Protein AF-A0A956NMV1-F1 (afdb_monomer)

Nearest PDB structures (foldseek):
  4me4-assembly1_B  TM=7.930E-01  e=7.427E-17  Persephonella marina EX-H1
  4r8z-assembly1_B  TM=8.418E-01  e=1.629E-10  Pseudomonas aeruginosa PAO1
  3tmc-assembly2_B  TM=5.976E-01  e=3.024E-06  Bdellovibrio bacteriovorus HD100
  6et7-assembly1_B  TM=5.950E-01  e=1.295E-03  Idiomarina sp. A28L
  5llx-assembly1_A  TM=5.700E-01  e=1.567E-03  Idiomarina sp. A28L

pLDDT: mean 88.89, std 9.63, range [33.34, 98.69]

Solvent-accessible surface area (backbone atoms only — not comparable to full-atom values): 18998 Å² total; per-residue (Å²): 128,82,78,80,64,58,62,75,58,44,54,51,51,32,53,55,41,22,70,74,67,62,38,65,70,49,33,50,52,31,50,44,54,39,42,37,58,71,64,62,30,49,31,35,30,46,34,37,52,40,98,44,96,89,47,54,18,32,36,40,37,37,42,72,89,68,52,73,51,79,46,73,73,41,75,50,68,40,70,57,72,73,38,91,66,56,89,85,55,65,49,72,50,43,34,52,71,48,43,86,83,44,84,57,94,54,43,79,14,26,28,40,34,31,53,18,49,54,95,89,40,67,55,29,32,46,34,37,31,31,54,82,92,40,72,86,44,75,64,50,54,48,53,48,43,56,51,23,59,63,45,15,59,56,49,52,52,32,53,54,48,54,49,52,51,48,51,53,53,51,51,46,52,50,51,21,50,58,46,18,63,68,39,89,67,33,63,63,42,30,62,46,27,8,43,46,19,26,53,50,34,53,77,71,67,52,51,73,68,56,35,50,44,32,34,56,22,31,28,46,28,61,51,9,51,80,78,49,60,51,79,65,77,62,44,75,63,86,73,51,72,71,53,47,52,53,62,61,42,20,22,59,47,20,33,68,70,39,65,84,40,77,89,39,59,87,32,38,60,34,19,37,37,34,54,39,19,38,70,29,84,27,36,79,82,34,44,39,54,90,72,51,53,69,69,22,50,40,41,22,53,24,46,52,49,52,59,46,51,39,53,46,82,73,45,77,38,49,56,70,67,61,46,50,50,53,52,60,72,31,42,71,44,46,39,56,43,70,56,47,54,49,49,52,52,40,56,75,71,65,67,52,81,89,73,126

Radius of gyration: 27.34 Å; Cα contacts (8 Å, |Δi|>4): 557; chains: 1; bounding box: 60×38×77 Å

Sequence (356 aa):
MPPTPDLPLVLRQLDAAAMRSRTLAATRAALFDAAFTLLGCHRAACMLAPVNSDGAWSMVIREHDGSTTERAEIPSPAMLFGRPGLASAPWTGEAWALGSIWPSRDADAAVAAWPIEVEEETLAVLVVQWPEGGTTTAERAADGRQLAEHAALPFGTVLRFEELEAVGTGAMRAVARMVDAVSPWTMGRSERVAAWAVELGRRLGLSRRDLRHLELGGLVHDIGKLGIPTAVLDKVGPLTTAERDLIRSHPDLGVQRLAAIPGFAPLLPMVRHHHELLDGSGYPLGLKDDEIPLLVRILTVADVFDAMRSDRAYRPGLDTDALIGVLRSGSGSRFDARVVEVLLALIEEGWEPGQG

Secondary structure (DSSP, 8-state):
-PPPP-HHHHHHHHHHHHHHH--HHHHHHHHHHHHHHHH--SEEEEEEPPSSTTSPEEEEEEETTS-EEEEEEEPPHHHHHTSS--TTS-EEEEGGGGGGGS--S-TTSEEEEEEEEETTEEEEEEEEE--TT----HHHHHHHHHHHHHHHHHHHHHHHHHHHHHHHHHHHHHHHHHHHTTSGGGTTHHHHHHHHHHHHHHHTT--HHHHHHHHHHHHHTTGGGGGS-HHHHT-SSPPPHHHHHHHHTHHHHHHHHHTTSGGGGGGHHHHHHTT--TBS-SSSS--BGGGS-HHHHHHHHHHHHHHHHS-BTTBPPPPHHHHHHHHHHHBTTTB-HHHHHHHHHHHHTT--TT--

Foldseek 3Di:
DPDQQDLVVLLVQLVVQLVPPLAPVRNQVSLVVSCCRHLVFQKKKKWFDDPDPPAAIKMWMAGNVGDIDIGTRHHDPCVQLVHDDCPPFKRKDFQCSNPPVRPDPRRRWIKIKHFQDDPNDGGIIMMTTHPPPDDCDPSSRVSNHVSSPSSNVSSVSSVVVVVVVVVVLVVLLVLLQVLQVLDPQSHCVLQQLLLQLLQLCVVVVHDPVLSVLSNSLSSQLQSLSVVQDSCLQLPADDDDPVSVVSSLCSLVSSCVVPVVPPVCPSNSLLSNCLQAFQQLPGDDRSDHDPSRDPSSLSSNVSSVLSVQQTCGSHGHHDDPVVSLVVLVVSDPRGGDNSSSVSSVVCVVVVDGPPPD

Mean predicted aligned error: 7.78 Å

Structure (mmCIF, N/CA/C/O backbone):
data_AF-A0A956NMV1-F1
#
_entry.id   AF-A0A956NMV1-F1
#
loop_
_atom_site.group_PDB
_atom_site.id
_atom_site.type_symbol
_atom_site.label_atom_id
_atom_site.label_alt_id
_atom_site.label_comp_id
_atom_site.label_asym_id
_atom_site.label_entity_id
_atom_site.label_seq_id
_atom_site.pdbx_PDB_ins_code
_atom_site.Cartn_x
_atom_site.Cartn_y
_atom_site.Cartn_z
_atom_site.occupancy
_atom_site.B_iso_or_equiv
_atom_site.auth_seq_id
_atom_site.auth_comp_id
_atom_site.auth_asym_id
_atom_site.auth_atom_id
_atom_site.pdbx_PDB_model_num
ATOM 1 N N . MET A 1 1 ? 21.486 -15.530 -43.927 1.00 38.03 1 MET A N 1
ATOM 2 C CA . MET A 1 1 ? 21.160 -14.393 -43.045 1.00 38.03 1 MET A CA 1
ATOM 3 C C . MET A 1 1 ? 20.042 -14.835 -42.124 1.00 38.03 1 MET A C 1
ATOM 5 O O . MET A 1 1 ? 19.135 -15.492 -42.631 1.00 38.03 1 MET A O 1
ATOM 9 N N . PRO A 1 2 ? 20.099 -14.541 -40.815 1.00 45.31 2 PRO A N 1
ATOM 10 C CA . PRO A 1 2 ? 18.886 -14.582 -40.008 1.00 45.31 2 PRO A CA 1
ATOM 11 C C . PRO A 1 2 ? 17.834 -13.657 -40.652 1.00 45.31 2 PRO A C 1
ATOM 13 O O . PRO A 1 2 ? 18.221 -12.674 -41.294 1.00 45.31 2 PRO A O 1
ATOM 16 N N . PRO A 1 3 ? 16.537 -13.990 -40.570 1.00 54.81 3 PRO A N 1
ATOM 17 C CA . PRO A 1 3 ? 15.491 -13.126 -41.098 1.00 54.81 3 PRO A CA 1
ATOM 18 C C . PRO A 1 3 ? 15.569 -11.755 -40.423 1.00 54.81 3 PRO A C 1
ATOM 20 O O . PRO A 1 3 ? 15.811 -11.676 -39.218 1.00 54.81 3 PRO A O 1
ATOM 23 N N . THR A 1 4 ? 15.373 -10.687 -41.198 1.00 64.81 4 THR A N 1
ATOM 24 C CA . THR A 1 4 ? 15.188 -9.346 -40.640 1.00 64.81 4 THR A CA 1
ATOM 25 C C . THR A 1 4 ? 14.010 -9.407 -39.666 1.00 64.81 4 THR A C 1
ATOM 27 O O . THR A 1 4 ? 12.967 -9.961 -40.032 1.00 64.81 4 THR A O 1
ATOM 30 N N . PRO A 1 5 ? 14.169 -8.930 -38.424 1.00 73.12 5 PRO A N 1
ATOM 31 C CA . PRO A 1 5 ? 13.101 -8.985 -37.438 1.00 73.12 5 PRO A CA 1
ATOM 32 C C . PRO A 1 5 ? 11.864 -8.230 -37.949 1.00 73.12 5 PRO A C 1
ATOM 34 O O . PRO A 1 5 ? 11.964 -7.135 -38.498 1.00 73.12 5 PRO A O 1
ATOM 37 N N . ASP A 1 6 ? 10.688 -8.842 -37.792 1.00 84.75 6 ASP A N 1
ATOM 38 C CA . ASP A 1 6 ? 9.403 -8.257 -38.186 1.00 84.75 6 ASP A CA 1
ATOM 39 C C . ASP A 1 6 ? 9.023 -7.162 -37.181 1.00 84.75 6 ASP A C 1
ATOM 41 O O . ASP A 1 6 ? 8.498 -7.437 -36.098 1.00 84.75 6 ASP A O 1
ATOM 45 N N . LEU A 1 7 ? 9.343 -5.915 -37.528 1.00 83.25 7 LEU A N 1
ATOM 46 C CA . LEU A 1 7 ? 9.109 -4.736 -36.697 1.00 83.25 7 LEU A CA 1
ATOM 47 C C . LEU A 1 7 ? 7.657 -4.651 -36.179 1.00 83.25 7 LEU A C 1
ATOM 49 O O . LEU A 1 7 ? 7.478 -4.597 -34.960 1.00 83.25 7 LEU A O 1
ATOM 53 N N . PRO A 1 8 ? 6.607 -4.743 -37.023 1.00 87.19 8 PRO A N 1
ATOM 54 C CA . PRO A 1 8 ? 5.222 -4.854 -36.561 1.00 87.19 8 PRO A CA 1
ATOM 55 C C . PRO A 1 8 ? 4.963 -5.943 -35.511 1.00 87.19 8 PRO A C 1
ATOM 57 O O . PRO A 1 8 ? 4.190 -5.718 -34.575 1.00 87.19 8 PRO A O 1
ATOM 60 N N . LEU A 1 9 ? 5.567 -7.126 -35.652 1.00 87.62 9 LEU A N 1
ATOM 61 C CA . LEU A 1 9 ? 5.381 -8.221 -34.698 1.00 87.62 9 LEU A CA 1
ATOM 62 C C . LEU A 1 9 ? 6.004 -7.892 -33.339 1.00 87.62 9 LEU A C 1
ATOM 64 O O . LEU A 1 9 ? 5.352 -8.087 -32.311 1.00 87.62 9 LEU A O 1
ATOM 68 N N . VAL A 1 10 ? 7.236 -7.384 -33.328 1.00 87.19 10 VAL A N 1
ATOM 69 C CA . VAL A 1 10 ? 7.947 -7.054 -32.086 1.00 87.19 10 VAL A CA 1
ATOM 70 C C . VAL A 1 10 ? 7.233 -5.938 -31.321 1.00 87.19 10 VAL A C 1
ATOM 72 O O . VAL A 1 10 ? 7.035 -6.046 -30.111 1.00 87.19 10 VAL A O 1
ATOM 75 N N . LEU A 1 11 ? 6.766 -4.902 -32.021 1.00 86.25 11 LEU A N 1
ATOM 76 C CA . LEU A 1 11 ? 6.033 -3.795 -31.398 1.00 86.25 11 LEU A CA 1
ATOM 77 C C . LEU A 1 11 ? 4.716 -4.274 -30.762 1.00 86.25 11 LEU A C 1
ATOM 79 O O . LEU A 1 11 ? 4.426 -3.949 -29.613 1.00 86.25 11 LEU A O 1
ATOM 83 N N . ARG A 1 12 ? 3.972 -5.164 -31.436 1.00 86.25 12 ARG A N 1
ATOM 84 C CA . ARG A 1 12 ? 2.764 -5.785 -30.854 1.00 86.25 12 ARG A CA 1
ATOM 85 C C . ARG A 1 12 ? 3.059 -6.622 -29.611 1.00 86.25 12 ARG A C 1
ATOM 87 O O . ARG A 1 12 ? 2.217 -6.707 -28.717 1.00 86.25 12 ARG A O 1
ATOM 94 N N . GLN A 1 13 ? 4.211 -7.288 -29.557 1.00 86.62 13 GLN A N 1
ATOM 95 C CA . GLN A 1 13 ? 4.609 -8.068 -28.384 1.00 86.62 13 GLN A CA 1
ATOM 96 C C . GLN A 1 13 ? 4.897 -7.166 -27.180 1.00 86.62 13 GLN A C 1
ATOM 98 O O . GLN A 1 13 ? 4.488 -7.518 -26.070 1.00 86.62 13 GLN A O 1
ATOM 103 N N . LEU A 1 14 ? 5.523 -6.005 -27.407 1.00 86.12 14 LEU A N 1
ATOM 104 C CA . LEU A 1 14 ? 5.737 -4.977 -26.389 1.00 86.12 14 LEU A CA 1
ATOM 105 C C . LEU A 1 14 ? 4.405 -4.477 -25.825 1.00 86.12 14 LEU A C 1
ATOM 107 O O . LEU A 1 14 ? 4.194 -4.551 -24.611 1.00 86.12 14 LEU A O 1
ATOM 111 N N . ASP A 1 15 ? 3.477 -4.073 -26.695 1.00 85.06 15 ASP A N 1
ATOM 112 C CA . ASP A 1 15 ? 2.151 -3.595 -26.284 1.00 85.06 15 ASP A CA 1
ATOM 113 C C . ASP A 1 15 ? 1.408 -4.654 -25.466 1.00 85.06 15 ASP A C 1
ATOM 115 O O . ASP A 1 15 ? 0.903 -4.399 -24.370 1.00 85.06 15 ASP A O 1
ATOM 119 N N . ALA A 1 16 ? 1.391 -5.892 -25.965 1.00 85.69 16 ALA A N 1
ATOM 120 C CA . ALA A 1 16 ? 0.709 -6.988 -25.299 1.00 85.69 16 ALA A CA 1
ATOM 121 C C . ALA A 1 16 ? 1.337 -7.317 -23.934 1.00 85.69 16 ALA A C 1
ATOM 123 O O . ALA A 1 16 ? 0.621 -7.691 -23.003 1.00 85.69 16 ALA A O 1
ATOM 124 N N . ALA A 1 17 ? 2.660 -7.199 -23.791 1.00 81.00 17 ALA A N 1
ATOM 125 C CA . ALA A 1 17 ? 3.338 -7.401 -22.517 1.00 81.00 17 ALA A CA 1
ATOM 126 C C . ALA A 1 17 ? 2.988 -6.302 -21.508 1.00 81.00 17 ALA A C 1
ATOM 128 O O . ALA A 1 17 ? 2.615 -6.627 -20.379 1.00 81.00 17 ALA A O 1
ATOM 129 N N . ALA A 1 18 ? 3.015 -5.036 -21.929 1.00 78.25 18 ALA A N 1
ATOM 130 C CA . ALA A 1 18 ? 2.652 -3.907 -21.082 1.00 78.25 18 ALA A CA 1
ATOM 131 C C . ALA A 1 18 ? 1.185 -3.966 -20.619 1.00 78.25 18 ALA A C 1
ATOM 133 O O . ALA A 1 18 ? 0.884 -3.742 -19.445 1.00 78.25 18 ALA A O 1
ATOM 134 N N . MET A 1 19 ? 0.264 -4.346 -21.512 1.00 80.25 19 MET A N 1
ATOM 135 C CA . MET A 1 19 ? -1.165 -4.448 -21.193 1.00 80.25 19 MET A CA 1
ATOM 136 C C . MET A 1 19 ? -1.492 -5.573 -20.201 1.00 80.25 19 MET A C 1
ATOM 138 O O . MET A 1 19 ? -2.436 -5.433 -19.419 1.00 80.25 19 MET A O 1
ATOM 142 N N . ARG A 1 20 ? -0.747 -6.689 -20.229 1.00 81.50 20 ARG A N 1
ATOM 143 C CA . ARG A 1 20 ? -1.017 -7.866 -19.381 1.00 81.50 20 ARG A CA 1
ATOM 144 C C . ARG A 1 20 ? -0.668 -7.642 -17.913 1.00 81.50 20 ARG A C 1
ATOM 146 O O . ARG A 1 20 ? -1.418 -8.076 -17.045 1.00 81.50 20 ARG A O 1
ATOM 153 N N . SER A 1 21 ? 0.477 -7.029 -17.638 1.00 72.69 21 SER A N 1
ATOM 154 C CA . SER A 1 21 ? 1.021 -6.893 -16.281 1.00 72.69 21 SER A CA 1
ATOM 155 C C . SER A 1 21 ? 0.748 -5.527 -15.661 1.00 72.69 21 SER A C 1
ATOM 157 O O . SER A 1 21 ? 0.601 -5.455 -14.444 1.00 72.69 21 SER A O 1
ATOM 159 N N . ARG A 1 22 ? 0.673 -4.464 -16.479 1.00 80.06 22 ARG A N 1
ATOM 160 C CA . ARG A 1 22 ? 0.541 -3.063 -16.044 1.00 80.06 22 ARG A CA 1
ATOM 161 C C . ARG A 1 22 ? 1.575 -2.652 -14.987 1.00 80.06 22 ARG A C 1
ATOM 163 O O . ARG A 1 22 ? 1.263 -1.875 -14.094 1.00 80.06 22 ARG A O 1
ATOM 170 N N . THR A 1 23 ? 2.790 -3.194 -15.068 1.00 88.00 23 THR A N 1
ATOM 171 C CA . THR A 1 23 ? 3.896 -2.833 -14.170 1.00 88.00 23 THR A CA 1
ATOM 172 C C . THR A 1 23 ? 5.079 -2.304 -14.954 1.00 88.00 23 THR A C 1
ATOM 174 O O . THR A 1 23 ? 5.365 -2.781 -16.058 1.00 88.00 23 THR A O 1
ATOM 177 N N . LEU A 1 24 ? 5.821 -1.371 -14.355 1.00 89.31 24 LEU A N 1
ATOM 178 C CA . LEU A 1 24 ? 6.974 -0.771 -15.018 1.00 89.31 24 LEU A CA 1
ATOM 179 C C . LEU A 1 24 ? 8.044 -1.822 -15.328 1.00 89.31 24 LEU A C 1
ATOM 181 O O . LEU A 1 24 ? 8.609 -1.836 -16.419 1.00 89.31 24 LEU A O 1
ATOM 185 N N . ALA A 1 25 ? 8.269 -2.757 -14.402 1.00 89.75 25 ALA A N 1
ATOM 186 C CA . ALA A 1 25 ? 9.235 -3.840 -14.563 1.00 89.75 25 ALA A CA 1
ATOM 187 C C . ALA A 1 25 ? 8.952 -4.712 -15.798 1.00 89.75 25 ALA A C 1
ATOM 189 O O . ALA A 1 25 ? 9.874 -5.062 -16.534 1.00 89.75 25 ALA A O 1
ATOM 190 N N . ALA A 1 26 ? 7.685 -5.044 -16.050 1.00 89.56 26 ALA A N 1
ATOM 191 C CA . ALA A 1 26 ? 7.306 -5.875 -17.186 1.00 89.56 26 ALA A CA 1
ATOM 192 C C . ALA A 1 26 ? 7.315 -5.096 -18.508 1.00 89.56 26 ALA A C 1
ATOM 194 O O . ALA A 1 26 ? 7.798 -5.622 -19.509 1.00 89.56 26 ALA A O 1
ATOM 195 N N . THR A 1 27 ? 6.847 -3.842 -18.510 1.00 92.06 27 THR A N 1
ATOM 196 C CA . THR A 1 27 ? 6.953 -2.954 -19.681 1.00 92.06 27 THR A CA 1
ATOM 197 C C . THR A 1 27 ? 8.419 -2.757 -20.078 1.00 92.06 27 THR A C 1
ATOM 199 O O . THR A 1 27 ? 8.776 -2.875 -21.248 1.00 92.06 27 THR A O 1
ATOM 202 N N . ARG A 1 28 ? 9.300 -2.561 -19.092 1.00 94.00 28 ARG A N 1
ATOM 203 C CA . ARG A 1 28 ? 10.750 -2.448 -19.280 1.00 94.00 28 ARG A CA 1
ATOM 204 C C . ARG A 1 28 ? 11.387 -3.737 -19.802 1.00 94.00 28 ARG A C 1
ATOM 206 O O . ARG A 1 28 ? 12.211 -3.679 -20.707 1.00 94.00 28 ARG A O 1
ATOM 213 N N . ALA A 1 29 ? 11.004 -4.898 -19.269 1.00 92.69 29 ALA A N 1
ATOM 214 C CA . ALA A 1 29 ? 11.496 -6.182 -19.769 1.00 92.69 29 ALA A CA 1
ATOM 215 C C . ALA A 1 29 ? 11.134 -6.390 -21.250 1.00 92.69 29 ALA A C 1
ATOM 217 O O . ALA A 1 29 ? 11.993 -6.770 -22.042 1.00 92.69 29 ALA A O 1
ATOM 218 N N . ALA A 1 30 ? 9.899 -6.056 -21.632 1.00 92.62 30 ALA A N 1
ATOM 219 C CA . ALA A 1 30 ? 9.444 -6.144 -23.015 1.00 92.62 30 ALA A CA 1
ATOM 220 C C . ALA A 1 30 ? 10.157 -5.144 -23.942 1.00 92.62 30 ALA A C 1
ATOM 222 O O . ALA A 1 30 ? 10.519 -5.502 -25.062 1.00 92.62 30 ALA A O 1
ATOM 223 N N . LEU A 1 31 ? 10.420 -3.919 -23.466 1.00 95.44 31 LEU A N 1
ATOM 224 C CA . LEU A 1 31 ? 11.236 -2.932 -24.182 1.00 95.44 31 LEU A CA 1
ATOM 225 C C . LEU A 1 31 ? 12.632 -3.481 -24.490 1.00 95.44 31 LEU A C 1
ATOM 227 O O . LEU A 1 31 ? 13.119 -3.354 -25.611 1.00 95.44 31 LEU A O 1
ATOM 231 N N . PHE A 1 32 ? 13.274 -4.111 -23.509 1.00 96.00 32 PHE A N 1
ATOM 232 C CA . PHE A 1 32 ? 14.591 -4.700 -23.706 1.00 96.00 32 PHE A CA 1
ATOM 233 C C . PHE A 1 32 ? 14.556 -5.905 -24.659 1.00 96.00 32 PHE A C 1
ATOM 235 O O . PHE A 1 32 ? 15.475 -6.051 -25.461 1.00 96.00 32 PHE A O 1
ATOM 242 N N . ASP A 1 33 ? 13.523 -6.758 -24.606 1.00 93.69 33 ASP A N 1
ATOM 243 C CA . ASP A 1 33 ? 13.384 -7.905 -25.523 1.00 93.69 33 ASP A CA 1
ATOM 244 C C . ASP A 1 33 ? 13.239 -7.410 -26.968 1.00 93.69 33 ASP A C 1
ATOM 246 O O . ASP A 1 33 ? 13.876 -7.926 -27.893 1.00 93.69 33 ASP A O 1
ATOM 250 N N . ALA A 1 34 ? 12.448 -6.350 -27.144 1.00 94.00 34 ALA A N 1
ATOM 251 C CA . ALA A 1 34 ? 12.280 -5.675 -28.417 1.00 94.00 34 ALA A CA 1
ATOM 252 C C . ALA A 1 34 ? 13.584 -5.028 -28.904 1.00 94.00 34 ALA A C 1
ATOM 254 O O . ALA A 1 34 ? 13.935 -5.187 -30.071 1.00 94.00 34 ALA A O 1
ATOM 255 N N . ALA A 1 35 ? 14.336 -4.364 -28.020 1.00 94.75 35 ALA A N 1
ATOM 256 C CA . ALA A 1 35 ? 15.616 -3.748 -28.362 1.00 94.75 35 ALA A CA 1
ATOM 257 C C . ALA A 1 35 ? 16.648 -4.786 -28.830 1.00 94.75 35 ALA A C 1
ATOM 259 O O . ALA A 1 35 ? 17.265 -4.597 -29.877 1.00 94.75 35 ALA A O 1
ATOM 260 N N . PHE A 1 36 ? 16.797 -5.906 -28.114 1.00 93.94 36 PHE A N 1
ATOM 261 C CA . PHE A 1 36 ? 17.704 -6.988 -28.517 1.00 93.94 36 PHE A CA 1
ATOM 262 C C . PHE A 1 36 ? 17.326 -7.574 -29.877 1.00 93.94 36 PHE A C 1
ATOM 264 O O . PHE A 1 36 ? 18.191 -7.785 -30.726 1.00 93.94 36 PHE A O 1
ATOM 271 N N . THR A 1 37 ? 16.028 -7.783 -30.101 1.00 91.56 37 THR A N 1
ATOM 272 C CA . THR A 1 37 ? 15.518 -8.392 -31.332 1.00 91.56 37 THR A CA 1
ATOM 273 C C . THR A 1 37 ? 15.650 -7.455 -32.531 1.00 91.56 37 THR A C 1
ATOM 275 O O . THR A 1 37 ? 16.137 -7.881 -33.573 1.00 91.56 37 THR A O 1
ATOM 278 N N . LEU A 1 38 ? 15.230 -6.192 -32.397 1.00 91.06 38 LEU A N 1
ATOM 279 C CA . LEU A 1 38 ? 15.184 -5.223 -33.499 1.00 91.06 38 LEU A CA 1
ATOM 280 C C . LEU A 1 38 ? 16.544 -4.603 -33.790 1.00 91.06 38 LEU A C 1
ATOM 282 O O . LEU A 1 38 ? 16.942 -4.487 -34.944 1.00 91.06 38 LEU A O 1
ATOM 286 N N . LEU A 1 39 ? 17.270 -4.210 -32.745 1.00 91.00 39 LEU A N 1
ATOM 287 C CA . LEU A 1 39 ? 18.498 -3.434 -32.899 1.00 91.00 39 LEU A CA 1
ATOM 288 C C . LEU A 1 39 ? 19.736 -4.331 -32.971 1.00 91.00 39 LEU A C 1
ATOM 290 O O . LEU A 1 39 ? 20.797 -3.870 -33.400 1.00 91.00 39 LEU A O 1
ATOM 294 N N . GLY A 1 40 ? 19.626 -5.603 -32.567 1.00 89.00 40 GLY A N 1
ATOM 295 C CA . GLY A 1 40 ? 20.751 -6.539 -32.512 1.00 89.00 40 GLY A CA 1
ATOM 296 C C . GLY A 1 40 ? 21.832 -6.110 -31.515 1.00 89.00 40 GLY A C 1
ATOM 297 O O . GLY A 1 40 ? 23.015 -6.376 -31.731 1.00 89.00 40 GLY A O 1
ATOM 298 N N . CYS A 1 41 ? 21.449 -5.376 -30.468 1.00 92.00 41 CYS A N 1
ATOM 299 C CA . CYS A 1 41 ? 22.335 -5.008 -29.369 1.00 92.00 41 CYS A CA 1
ATOM 300 C C . CYS A 1 41 ? 22.498 -6.183 -28.389 1.00 92.00 41 CYS A C 1
ATOM 302 O O . CYS A 1 41 ? 21.630 -7.049 -28.293 1.00 92.00 41 CYS A O 1
ATOM 304 N N . HIS A 1 42 ? 23.611 -6.223 -27.652 1.00 91.19 42 HIS A N 1
ATOM 305 C CA . HIS A 1 42 ? 23.844 -7.255 -26.626 1.00 91.19 42 HIS A CA 1
ATOM 306 C C . HIS A 1 42 ? 23.552 -6.749 -25.209 1.00 91.19 42 HIS A C 1
ATOM 308 O O . HIS A 1 42 ? 23.548 -7.522 -24.252 1.00 91.19 42 HIS A O 1
ATOM 314 N N . ARG A 1 43 ? 23.321 -5.442 -25.079 1.00 93.56 43 ARG A N 1
ATOM 315 C CA . ARG A 1 43 ? 23.042 -4.764 -23.823 1.00 93.56 43 ARG A CA 1
ATOM 316 C C . ARG A 1 43 ? 22.094 -3.604 -24.069 1.00 93.56 43 ARG A C 1
ATOM 318 O O . ARG A 1 43 ? 22.247 -2.860 -25.039 1.00 93.56 43 ARG A O 1
ATOM 325 N N . ALA A 1 44 ? 21.115 -3.471 -23.188 1.00 95.56 44 ALA A N 1
ATOM 326 C CA . ALA A 1 44 ? 20.127 -2.408 -23.215 1.00 95.56 44 ALA A CA 1
ATOM 327 C C . ALA A 1 44 ? 19.919 -1.875 -21.799 1.00 95.56 44 ALA A C 1
ATOM 329 O O . ALA A 1 44 ? 20.044 -2.612 -20.825 1.00 95.56 44 ALA A O 1
ATOM 330 N N . ALA A 1 45 ? 19.584 -0.601 -21.675 1.00 95.31 45 ALA A N 1
ATOM 331 C CA . ALA A 1 45 ? 19.191 -0.002 -20.422 1.00 95.31 45 ALA A CA 1
ATOM 332 C C . ALA A 1 45 ? 18.021 0.949 -20.610 1.00 95.31 45 ALA A C 1
ATOM 334 O O . ALA A 1 45 ? 17.808 1.516 -21.679 1.00 95.31 45 ALA A O 1
ATOM 335 N N . CYS A 1 46 ? 17.260 1.105 -19.539 1.00 95.62 46 CYS A N 1
ATOM 336 C CA . CYS A 1 46 ? 16.169 2.051 -19.441 1.00 95.62 46 CYS A CA 1
ATOM 337 C C . CYS A 1 46 ? 16.535 3.005 -18.318 1.00 95.62 46 CYS A C 1
ATOM 339 O O . CYS A 1 46 ? 16.559 2.596 -17.154 1.00 95.62 46 CYS A O 1
ATOM 341 N N . MET A 1 47 ? 16.842 4.248 -18.672 1.00 94.12 47 MET A N 1
ATOM 342 C CA . MET A 1 47 ? 16.979 5.329 -17.707 1.00 94.12 47 MET A CA 1
ATOM 343 C C . MET A 1 47 ? 15.595 5.915 -17.467 1.00 94.12 47 MET A C 1
ATOM 345 O O . MET A 1 47 ? 14.949 6.316 -18.427 1.00 94.12 47 MET A O 1
ATOM 349 N N . LEU A 1 48 ? 15.127 5.946 -16.228 1.00 93.38 48 LEU A N 1
ATOM 350 C CA . LEU A 1 48 ? 13.814 6.474 -15.882 1.00 93.38 48 LEU A CA 1
ATOM 351 C C . LEU A 1 48 ? 13.949 7.882 -15.312 1.00 93.38 48 LEU A C 1
ATOM 353 O O . LEU A 1 48 ? 14.795 8.113 -14.438 1.00 93.38 48 LEU A O 1
ATOM 357 N N . ALA A 1 49 ? 13.104 8.787 -15.799 1.00 90.56 49 ALA A N 1
ATOM 358 C CA . ALA A 1 49 ? 13.000 10.125 -15.255 1.00 90.56 49 ALA A CA 1
ATOM 359 C C . ALA A 1 49 ? 12.494 10.081 -13.803 1.00 90.56 49 ALA A C 1
ATOM 361 O O . ALA A 1 49 ? 11.711 9.200 -13.435 1.00 90.56 49 ALA A O 1
ATOM 362 N N . PRO A 1 50 ? 12.949 11.007 -12.950 1.00 86.94 50 PRO A N 1
ATOM 363 C CA . PRO A 1 50 ? 12.381 11.166 -11.624 1.00 86.94 50 PRO A CA 1
ATOM 364 C C . PRO A 1 50 ? 10.946 11.697 -11.714 1.00 86.94 50 PRO A C 1
ATOM 366 O O . PRO A 1 50 ? 10.632 12.508 -12.578 1.00 86.94 50 PRO A O 1
ATOM 369 N N . VAL A 1 51 ? 10.107 11.313 -10.750 1.00 73.75 51 VAL A N 1
ATOM 370 C CA . VAL A 1 51 ? 8.730 11.834 -10.617 1.00 73.75 51 VAL A CA 1
ATOM 371 C C . VAL A 1 51 ? 8.714 13.350 -10.355 1.00 73.75 51 VAL A C 1
ATOM 373 O O . VAL A 1 51 ? 7.789 14.050 -10.745 1.00 73.75 51 VAL A O 1
ATOM 376 N N . ASN A 1 52 ? 9.756 13.878 -9.703 1.00 69.19 52 ASN A N 1
ATOM 377 C CA . ASN A 1 52 ? 9.910 15.307 -9.427 1.00 69.19 52 ASN A CA 1
ATOM 378 C C . ASN A 1 52 ? 11.124 15.857 -10.182 1.00 69.19 52 ASN A C 1
ATOM 380 O O . ASN A 1 52 ? 12.147 15.180 -10.258 1.00 69.19 52 ASN A O 1
ATOM 384 N N . SER A 1 53 ? 11.064 17.111 -10.639 1.00 65.62 53 SER A N 1
ATOM 385 C CA . SER A 1 53 ? 12.154 17.770 -11.383 1.00 65.62 53 SER A CA 1
ATOM 386 C C . SER A 1 53 ? 13.500 17.802 -10.647 1.00 65.62 53 SER A C 1
ATOM 388 O O . SER A 1 53 ? 14.545 17.822 -11.291 1.00 65.62 53 SER A O 1
ATOM 390 N N . ASP A 1 54 ? 13.469 17.779 -9.312 1.00 65.44 54 ASP A N 1
ATOM 391 C CA . ASP A 1 54 ? 14.655 17.777 -8.443 1.00 65.44 54 ASP A CA 1
ATOM 392 C C . ASP A 1 54 ? 15.094 16.360 -8.029 1.00 65.44 54 ASP A C 1
ATOM 394 O O . ASP A 1 54 ? 16.063 16.187 -7.288 1.00 65.44 54 ASP A O 1
ATOM 398 N N . GLY A 1 55 ? 14.352 15.335 -8.453 1.00 74.88 55 GLY A N 1
ATOM 399 C CA . GLY A 1 55 ? 14.660 13.945 -8.153 1.00 74.88 55 GLY A CA 1
ATOM 400 C C . GLY A 1 55 ? 15.833 13.426 -8.981 1.00 74.88 55 GLY A C 1
ATOM 401 O O . GLY A 1 55 ? 16.229 13.996 -9.997 1.00 74.88 55 GLY A O 1
ATOM 402 N N . ALA A 1 56 ? 16.395 12.305 -8.544 1.00 84.06 56 ALA A N 1
ATOM 403 C CA . ALA A 1 56 ? 17.494 11.678 -9.254 1.00 84.06 56 ALA A CA 1
ATOM 404 C C . ALA A 1 56 ? 16.983 10.633 -10.250 1.00 84.06 56 ALA A C 1
ATOM 406 O O . ALA A 1 56 ? 16.022 9.910 -9.980 1.00 84.06 56 ALA A O 1
ATOM 407 N N . TRP A 1 57 ? 17.647 10.539 -11.400 1.00 91.19 57 TRP A N 1
ATOM 408 C CA . TRP A 1 57 ? 17.331 9.516 -12.387 1.00 91.19 57 TRP A CA 1
ATOM 409 C C . TRP A 1 57 ? 17.705 8.138 -11.839 1.00 91.19 57 TRP A C 1
ATOM 411 O O . TRP A 1 57 ? 18.586 7.990 -10.986 1.00 91.19 57 TRP A O 1
ATOM 421 N N . SER A 1 58 ? 17.056 7.107 -12.364 1.00 92.06 58 SER A N 1
ATOM 422 C CA . SER A 1 58 ? 17.450 5.718 -12.125 1.00 92.06 58 SER A CA 1
ATOM 423 C C . SER A 1 58 ? 17.717 5.022 -13.447 1.00 92.06 58 SER A C 1
ATOM 425 O O . SER A 1 58 ? 17.272 5.474 -14.499 1.00 92.06 58 SER A O 1
ATOM 427 N N . MET A 1 59 ? 18.462 3.925 -13.416 1.00 93.19 59 MET A N 1
ATOM 428 C CA . MET A 1 59 ? 18.714 3.119 -14.599 1.00 93.19 59 MET A CA 1
ATOM 429 C C . MET A 1 59 ? 18.720 1.646 -14.260 1.00 93.19 59 MET A C 1
ATOM 431 O O . MET A 1 59 ? 19.317 1.209 -13.279 1.00 93.19 59 MET A O 1
ATOM 435 N N . VAL A 1 60 ? 18.107 0.874 -15.146 1.00 95.25 60 VAL A N 1
ATOM 436 C CA . VAL A 1 60 ? 18.209 -0.578 -15.133 1.00 95.25 60 VAL A CA 1
ATOM 437 C C . VAL A 1 60 ? 18.844 -1.025 -16.428 1.00 95.25 60 VAL A C 1
ATOM 439 O O . VAL A 1 60 ? 18.362 -0.669 -17.499 1.00 95.25 60 VAL A O 1
ATOM 442 N N . ILE A 1 61 ? 19.923 -1.788 -16.308 1.00 94.38 61 ILE A N 1
ATOM 443 C CA . ILE A 1 61 ? 20.693 -2.358 -17.408 1.00 94.38 61 ILE A CA 1
ATOM 444 C C . ILE A 1 61 ? 20.370 -3.843 -17.469 1.00 94.38 61 ILE A C 1
ATOM 446 O O . ILE A 1 61 ? 20.394 -4.517 -16.438 1.00 94.38 61 ILE A O 1
ATOM 450 N N . ARG A 1 62 ? 20.114 -4.358 -18.667 1.00 95.44 62 ARG A N 1
ATOM 451 C CA . ARG A 1 62 ? 19.966 -5.782 -18.934 1.00 95.44 62 ARG A CA 1
ATOM 452 C C . ARG A 1 62 ? 20.947 -6.221 -20.012 1.00 95.44 62 ARG A C 1
ATOM 454 O O . ARG A 1 62 ? 21.061 -5.587 -21.063 1.00 95.44 62 ARG A O 1
ATOM 461 N N . GLU A 1 63 ? 21.628 -7.322 -19.745 1.00 92.75 63 GLU A N 1
ATOM 462 C CA . GLU A 1 63 ? 22.464 -8.023 -20.713 1.00 92.75 63 GLU A CA 1
ATOM 463 C C . GLU A 1 63 ? 21.615 -9.024 -21.508 1.00 92.75 63 GLU A C 1
ATOM 465 O O . GLU A 1 63 ? 20.563 -9.483 -21.052 1.00 92.75 63 GLU A O 1
ATOM 470 N N . HIS A 1 64 ? 22.084 -9.418 -22.688 1.00 86.94 64 HIS A N 1
ATOM 471 C CA . HIS A 1 64 ? 21.404 -10.414 -23.519 1.00 86.94 64 HIS A CA 1
ATOM 472 C C . HIS A 1 64 ? 21.314 -11.806 -22.856 1.00 86.94 64 HIS A C 1
ATOM 474 O O . HIS A 1 64 ? 20.453 -12.607 -23.215 1.00 86.94 64 HIS A O 1
ATOM 480 N N . ASP A 1 65 ? 22.167 -12.110 -21.873 1.00 87.25 65 ASP A N 1
ATOM 481 C CA . ASP A 1 65 ? 22.082 -13.346 -21.076 1.00 87.25 65 ASP A CA 1
ATOM 482 C C . ASP A 1 65 ? 20.974 -13.317 -20.000 1.00 87.25 65 ASP A C 1
ATOM 484 O O . ASP A 1 65 ? 20.746 -14.313 -19.313 1.00 87.25 65 ASP A O 1
ATOM 488 N N . GLY A 1 66 ? 20.265 -12.188 -19.872 1.00 87.06 66 GLY A N 1
ATOM 489 C CA . GLY A 1 66 ? 19.176 -11.973 -18.922 1.00 87.06 66 GLY A CA 1
ATOM 490 C C . GLY A 1 66 ? 19.610 -11.380 -17.581 1.00 87.06 66 GLY A C 1
ATOM 491 O O . GLY A 1 66 ? 18.747 -10.985 -16.791 1.00 87.06 66 GLY A O 1
ATOM 492 N N . SER A 1 67 ? 20.913 -11.264 -17.310 1.00 90.31 67 SER A N 1
ATOM 493 C CA . SER A 1 67 ? 21.400 -10.604 -16.099 1.00 90.31 67 SER A CA 1
ATOM 494 C C . SER A 1 67 ? 21.006 -9.124 -16.088 1.00 90.31 67 SER A C 1
ATOM 496 O O . SER A 1 67 ? 20.985 -8.447 -17.117 1.00 90.31 67 SER A O 1
ATOM 498 N N . THR A 1 68 ? 20.620 -8.630 -14.910 1.00 92.12 68 THR A N 1
ATOM 499 C CA . THR A 1 68 ? 20.103 -7.270 -14.726 1.00 92.12 68 THR A CA 1
ATOM 500 C C . THR A 1 68 ? 20.861 -6.573 -13.603 1.00 92.12 68 THR A C 1
ATOM 502 O O . THR A 1 68 ? 21.103 -7.169 -12.556 1.00 92.12 68 THR A O 1
ATOM 505 N N . THR A 1 69 ? 21.226 -5.311 -13.818 1.00 91.69 69 THR A N 1
ATOM 506 C CA . THR A 1 69 ? 21.852 -4.440 -12.815 1.00 91.69 69 THR A CA 1
ATOM 507 C C . THR A 1 69 ? 21.034 -3.165 -12.675 1.00 91.69 69 THR A C 1
ATOM 509 O O . THR A 1 69 ? 20.667 -2.556 -13.679 1.00 91.69 69 THR A O 1
ATOM 512 N N . GLU A 1 70 ? 20.779 -2.733 -11.443 1.00 91.62 70 GLU A N 1
ATOM 513 C CA . GLU A 1 70 ? 20.062 -1.489 -11.158 1.00 91.62 70 GLU A CA 1
ATOM 514 C C . GLU A 1 70 ? 21.006 -0.436 -10.564 1.00 91.62 70 GLU A C 1
ATOM 516 O O . GLU A 1 70 ? 21.940 -0.744 -9.818 1.00 91.62 70 GLU A O 1
ATOM 521 N N . ARG A 1 71 ? 20.775 0.825 -10.925 1.00 88.50 71 ARG A N 1
ATOM 522 C CA . ARG A 1 71 ? 21.488 2.004 -10.437 1.00 88.50 71 ARG A CA 1
ATOM 523 C C . ARG A 1 71 ? 20.456 3.059 -10.059 1.00 88.50 71 ARG A C 1
ATOM 525 O O . ARG A 1 71 ? 19.646 3.455 -10.895 1.00 88.50 71 ARG A O 1
ATOM 532 N N . ALA A 1 72 ? 20.501 3.520 -8.819 1.00 86.12 72 ALA A N 1
ATOM 533 C CA . ALA A 1 72 ? 19.759 4.691 -8.373 1.00 86.12 72 ALA A CA 1
ATOM 534 C C . ALA A 1 72 ? 20.678 5.919 -8.381 1.00 86.12 72 ALA A C 1
ATOM 536 O O . ALA A 1 72 ? 21.901 5.779 -8.423 1.00 86.12 72 ALA A O 1
ATOM 537 N N . GLU A 1 73 ? 20.075 7.103 -8.325 1.00 87.12 73 GLU A N 1
ATOM 538 C CA . GLU A 1 73 ? 20.777 8.375 -8.140 1.00 87.12 73 GLU A CA 1
ATOM 539 C C . GLU A 1 73 ? 21.796 8.722 -9.236 1.00 87.12 73 GLU A C 1
ATOM 541 O O . GLU A 1 73 ? 22.888 9.224 -8.969 1.00 87.12 73 GLU A O 1
ATOM 546 N N . ILE A 1 74 ? 21.445 8.462 -10.497 1.00 88.75 74 ILE A N 1
ATOM 547 C CA . ILE A 1 74 ? 22.306 8.820 -11.629 1.00 88.75 74 ILE A CA 1
ATOM 548 C C . ILE A 1 74 ? 22.024 10.256 -12.115 1.00 88.75 74 ILE A C 1
ATOM 550 O O . ILE A 1 74 ? 20.917 10.771 -11.925 1.00 88.75 74 ILE A O 1
ATOM 554 N N . PRO A 1 75 ? 22.999 10.919 -12.768 1.00 87.56 75 PRO A N 1
ATOM 555 C CA . PRO A 1 75 ? 22.792 12.218 -13.398 1.00 87.56 75 PRO A CA 1
ATOM 556 C C . PRO A 1 75 ? 21.749 12.152 -14.518 1.00 87.56 75 PRO A C 1
ATOM 558 O O . PRO A 1 75 ? 21.474 11.091 -15.081 1.00 87.56 75 PRO A O 1
ATOM 561 N N . SER A 1 76 ? 21.208 13.311 -14.891 1.00 86.25 76 SER A N 1
ATOM 562 C CA . SER A 1 76 ? 20.256 13.393 -15.997 1.00 86.25 76 SER A CA 1
ATOM 563 C C . SER A 1 76 ? 20.894 13.003 -17.341 1.00 86.25 76 SER A C 1
ATOM 565 O O . SER A 1 76 ? 22.103 13.183 -17.529 1.00 86.25 76 SER A O 1
ATOM 567 N N . PRO A 1 77 ? 20.094 12.553 -18.327 1.00 85.31 77 PRO A N 1
ATOM 568 C CA . PRO A 1 77 ? 20.544 12.343 -19.700 1.00 85.31 77 PRO A CA 1
ATOM 569 C C . PRO A 1 77 ? 21.300 13.541 -20.274 1.00 85.31 77 PRO A C 1
ATOM 571 O O . PRO A 1 77 ? 22.303 13.366 -20.957 1.00 85.31 77 PRO A O 1
ATOM 574 N N . ALA A 1 78 ? 20.870 14.766 -19.959 1.00 82.44 78 ALA A N 1
ATOM 575 C CA . ALA A 1 78 ? 21.536 15.968 -20.447 1.00 82.44 78 ALA A CA 1
ATOM 576 C C . ALA A 1 78 ? 22.973 16.102 -19.917 1.00 82.44 78 ALA A C 1
ATOM 578 O O . ALA A 1 78 ? 23.870 16.494 -20.665 1.00 82.44 78 ALA A O 1
ATOM 579 N N . MET A 1 79 ? 23.200 15.739 -18.650 1.00 83.19 79 MET A N 1
ATOM 580 C CA . MET A 1 79 ? 24.536 15.700 -18.051 1.00 83.19 79 MET A CA 1
ATOM 581 C C . MET A 1 79 ? 25.366 14.532 -18.589 1.00 83.19 79 MET A C 1
ATOM 583 O O . MET A 1 79 ? 26.550 14.706 -18.857 1.00 83.19 79 MET A O 1
ATOM 587 N N . LEU A 1 80 ? 24.747 13.361 -18.761 1.00 82.81 80 LEU A N 1
ATOM 588 C CA . LEU A 1 80 ? 25.420 12.139 -19.206 1.00 82.81 80 LEU A CA 1
ATOM 589 C C . LEU A 1 80 ? 25.863 12.193 -20.666 1.00 82.81 80 LEU A C 1
ATOM 591 O O . LEU A 1 80 ? 26.977 11.806 -20.996 1.00 82.81 80 LEU A O 1
ATOM 595 N N . PHE A 1 81 ? 24.993 12.687 -21.539 1.00 82.62 81 PHE A N 1
ATOM 596 C CA . PHE A 1 81 ? 25.224 12.726 -22.979 1.00 82.62 81 PHE A CA 1
ATOM 597 C C . PHE A 1 81 ? 25.825 14.057 -23.453 1.00 82.62 81 PHE A C 1
ATOM 599 O O . PHE A 1 81 ? 26.132 14.210 -24.637 1.00 82.62 81 PHE A O 1
ATOM 606 N N . GLY A 1 82 ? 25.979 15.034 -22.549 1.00 74.69 82 GLY A N 1
ATOM 607 C CA . GLY A 1 82 ? 26.553 16.349 -22.845 1.00 74.69 82 GLY A CA 1
ATOM 608 C C . GLY A 1 82 ? 25.719 17.191 -23.817 1.00 74.69 82 GLY A C 1
ATOM 609 O O . GLY A 1 82 ? 26.266 18.043 -24.518 1.00 74.69 82 GLY A O 1
ATOM 610 N N . ARG A 1 83 ? 24.404 16.946 -23.905 1.00 70.31 83 ARG A N 1
ATOM 611 C CA . ARG A 1 83 ? 23.481 17.657 -24.801 1.00 70.31 83 ARG A CA 1
ATOM 612 C C . ARG A 1 83 ? 22.176 18.020 -24.086 1.00 70.31 83 ARG A C 1
ATOM 614 O O . ARG A 1 83 ? 21.536 17.126 -23.535 1.00 70.31 83 ARG A O 1
ATOM 621 N N . PRO A 1 84 ? 21.741 19.294 -24.112 1.00 55.75 84 PRO A N 1
ATOM 622 C CA . PRO A 1 84 ? 20.433 19.676 -23.595 1.00 55.75 84 PRO A CA 1
ATOM 623 C C . PRO A 1 84 ? 19.336 19.126 -24.519 1.00 55.75 84 PRO A C 1
ATOM 625 O O . PRO A 1 84 ? 19.096 19.664 -25.595 1.00 55.75 84 PRO A O 1
ATOM 628 N N . GLY A 1 85 ? 18.700 18.033 -24.094 1.00 60.31 85 GLY A N 1
ATOM 629 C CA . GLY A 1 85 ? 17.600 17.381 -24.808 1.00 60.31 85 GLY A CA 1
ATOM 630 C C . GLY A 1 85 ? 18.049 16.343 -25.844 1.00 60.31 85 GLY A C 1
ATOM 631 O O . GLY A 1 85 ? 18.946 16.570 -26.654 1.00 60.31 85 GLY A O 1
ATOM 632 N N . LEU A 1 86 ? 17.377 15.190 -25.834 1.00 63.25 86 LEU A N 1
ATOM 633 C CA . LEU A 1 86 ? 17.490 14.118 -26.838 1.00 63.25 86 LEU A CA 1
ATOM 634 C C . LEU A 1 86 ? 16.462 14.281 -27.987 1.00 63.25 86 LEU A C 1
ATOM 636 O O . LEU A 1 86 ? 16.352 13.425 -28.862 1.00 63.25 86 LEU A O 1
ATOM 640 N N . ALA A 1 87 ? 15.740 15.404 -28.003 1.00 56.22 87 ALA A N 1
ATOM 641 C CA . ALA A 1 87 ? 14.403 15.599 -28.576 1.00 56.22 87 ALA A CA 1
ATOM 642 C C . ALA A 1 87 ? 14.258 15.547 -30.119 1.00 56.22 87 ALA A C 1
ATOM 644 O O . ALA A 1 87 ? 13.240 15.971 -30.653 1.00 56.22 87 ALA A O 1
ATOM 645 N N . SER A 1 88 ? 15.243 15.071 -30.893 1.00 56.00 88 SER A N 1
ATOM 646 C CA . SER A 1 88 ? 15.035 14.914 -32.354 1.00 56.00 88 SER A CA 1
ATOM 647 C C . SER A 1 88 ? 15.903 13.877 -33.062 1.00 56.00 88 SER A C 1
ATOM 649 O O . SER A 1 88 ? 15.538 13.420 -34.148 1.00 56.00 88 SER A O 1
ATOM 651 N N . ALA A 1 89 ? 17.020 13.457 -32.477 1.00 65.38 89 ALA A N 1
ATOM 652 C CA . ALA A 1 89 ? 17.901 12.434 -33.029 1.00 65.38 89 ALA A CA 1
ATOM 653 C C . ALA A 1 89 ? 18.523 11.631 -31.886 1.00 65.38 89 ALA A C 1
ATOM 655 O O . ALA A 1 89 ? 18.784 12.219 -30.833 1.00 65.38 89 ALA A O 1
ATOM 656 N N . PRO A 1 90 ? 18.784 10.323 -32.079 1.00 81.38 90 PRO A N 1
ATOM 657 C CA . PRO A 1 90 ? 19.464 9.560 -31.052 1.00 81.38 90 PRO A CA 1
ATOM 658 C C . PRO A 1 90 ? 20.805 10.195 -30.720 1.00 81.38 90 PRO A C 1
ATOM 660 O O . PRO A 1 90 ? 21.524 10.669 -31.606 1.00 81.38 90 PRO A O 1
ATOM 663 N N . TRP A 1 91 ? 21.165 10.167 -29.444 1.00 87.75 91 TRP A N 1
ATOM 664 C CA . TRP A 1 91 ? 22.562 10.349 -29.090 1.00 87.75 91 TRP A CA 1
ATOM 665 C C . TRP A 1 91 ? 23.332 9.099 -29.507 1.00 87.75 91 TRP A C 1
ATOM 667 O O . TRP A 1 91 ? 22.835 7.988 -29.341 1.00 87.75 91 TRP A O 1
ATOM 677 N N . THR A 1 92 ? 24.531 9.275 -30.052 1.00 86.44 92 THR A N 1
ATOM 678 C CA . THR A 1 92 ? 25.434 8.176 -30.401 1.00 86.44 92 THR A CA 1
ATOM 679 C C . THR A 1 92 ? 26.830 8.497 -29.902 1.00 86.44 92 THR A C 1
ATOM 681 O O . THR A 1 92 ? 27.294 9.624 -30.084 1.00 86.44 92 THR A O 1
ATOM 684 N N . GLY A 1 93 ? 27.512 7.512 -29.337 1.00 85.50 93 GLY A N 1
ATOM 685 C CA . GLY A 1 93 ? 28.871 7.665 -28.834 1.00 85.50 93 GLY A CA 1
ATOM 686 C C . GLY A 1 93 ? 29.500 6.319 -28.508 1.00 85.50 93 GLY A C 1
ATOM 687 O O . GLY A 1 93 ? 28.963 5.273 -28.867 1.00 85.50 93 GLY A O 1
ATOM 688 N N . GLU A 1 94 ? 30.635 6.358 -27.826 1.00 84.69 94 GLU A N 1
ATOM 689 C CA . GLU A 1 94 ? 31.335 5.169 -27.335 1.00 84.69 94 GLU A CA 1
ATOM 690 C C . GLU A 1 94 ? 31.014 4.948 -25.851 1.00 84.69 94 GLU A C 1
ATOM 692 O O . GLU A 1 94 ? 30.721 5.897 -25.114 1.00 84.69 94 GLU A O 1
ATOM 697 N N . ALA A 1 95 ? 31.050 3.693 -25.401 1.00 82.69 95 ALA A N 1
ATOM 698 C CA . ALA A 1 95 ? 30.637 3.318 -24.050 1.00 82.69 95 ALA A CA 1
ATOM 699 C C . ALA A 1 95 ? 31.445 4.020 -22.943 1.00 82.69 95 ALA A C 1
ATOM 701 O O . ALA A 1 95 ? 30.879 4.361 -21.901 1.00 82.69 95 ALA A O 1
ATOM 702 N N . TRP A 1 96 ? 32.736 4.295 -23.160 1.00 79.88 96 TRP A N 1
ATOM 703 C CA . TRP A 1 96 ? 33.579 5.000 -22.187 1.00 79.88 96 TRP A CA 1
ATOM 704 C C . TRP A 1 96 ? 33.076 6.409 -21.851 1.00 79.88 96 TRP A C 1
ATOM 706 O O . TRP A 1 96 ? 33.302 6.880 -20.735 1.00 79.88 96 TRP A O 1
ATOM 716 N N . ALA A 1 97 ? 32.360 7.069 -22.770 1.00 82.19 97 ALA A N 1
ATOM 717 C CA . ALA A 1 97 ? 31.836 8.419 -22.560 1.00 82.19 97 ALA A CA 1
ATOM 718 C C . ALA A 1 97 ? 30.794 8.475 -21.429 1.00 82.19 97 ALA A C 1
ATOM 720 O O . ALA A 1 97 ? 30.579 9.529 -20.836 1.00 82.19 97 ALA A O 1
ATOM 721 N N . LEU A 1 98 ? 30.181 7.335 -21.096 1.00 81.62 98 LEU A N 1
ATOM 722 C CA . LEU A 1 98 ? 29.201 7.204 -20.016 1.00 81.62 98 LEU A CA 1
ATOM 723 C C . LEU A 1 98 ? 29.839 6.854 -18.657 1.00 81.62 98 LEU A C 1
ATOM 725 O O . LEU A 1 98 ? 29.145 6.788 -17.639 1.00 81.62 98 LEU A O 1
ATOM 729 N N . GLY A 1 99 ? 31.161 6.656 -18.618 1.00 82.56 99 GLY A N 1
ATOM 730 C CA . GLY A 1 99 ? 31.938 6.468 -17.395 1.00 82.56 99 GLY A CA 1
ATOM 731 C C . GLY A 1 99 ? 31.457 5.310 -16.513 1.00 82.56 99 GLY A C 1
ATOM 732 O O . GLY A 1 99 ? 31.017 4.266 -16.986 1.00 82.56 99 GLY A O 1
ATOM 733 N N . SER A 1 100 ? 31.539 5.489 -15.192 1.00 79.12 100 SER A N 1
ATOM 734 C CA . SER A 1 100 ? 31.188 4.452 -14.205 1.00 79.12 100 SER A CA 1
ATOM 735 C C . SER A 1 100 ? 29.694 4.114 -14.148 1.00 79.12 100 SER A C 1
ATOM 737 O O . SER A 1 100 ? 29.321 3.076 -13.594 1.00 79.12 100 SER A O 1
ATOM 739 N N . ILE A 1 101 ? 28.843 4.969 -14.718 1.00 79.00 101 ILE A N 1
ATOM 740 C CA . ILE A 1 101 ? 27.393 4.766 -14.774 1.00 79.00 101 ILE A CA 1
ATOM 741 C C . ILE A 1 101 ? 27.069 3.627 -15.743 1.00 79.00 101 ILE A C 1
ATOM 743 O O . ILE A 1 101 ? 26.167 2.836 -15.470 1.00 79.00 101 ILE A O 1
ATOM 747 N N . TRP A 1 102 ? 27.868 3.476 -16.802 1.00 82.62 102 TRP A N 1
ATOM 748 C CA . TRP A 1 102 ? 27.769 2.394 -17.773 1.00 82.62 102 TRP A CA 1
ATOM 749 C C . TRP A 1 102 ? 28.979 1.448 -17.683 1.00 82.62 102 TRP A C 1
ATOM 751 O O . TRP A 1 102 ? 29.956 1.607 -18.416 1.00 82.62 102 TRP A O 1
ATOM 761 N N . PRO A 1 103 ? 28.956 0.441 -16.791 1.00 74.44 103 PRO A N 1
ATOM 762 C CA . PRO A 1 103 ? 30.077 -0.477 -16.614 1.00 74.44 103 PRO A CA 1
ATOM 763 C C . PRO A 1 103 ? 30.201 -1.433 -17.813 1.00 74.44 103 PRO A C 1
ATOM 765 O O . PRO A 1 103 ? 29.707 -2.562 -17.791 1.00 74.44 103 PRO A O 1
ATOM 768 N N . SER A 1 104 ? 30.851 -0.980 -18.885 1.00 78.19 104 SER A N 1
ATOM 769 C CA . SER A 1 104 ? 31.172 -1.794 -20.059 1.00 78.19 104 SER A CA 1
ATOM 770 C C . SER A 1 104 ? 32.541 -2.446 -19.938 1.00 78.19 104 SER A C 1
ATOM 772 O O . SER A 1 104 ? 33.512 -1.809 -19.538 1.00 78.19 104 SER A O 1
ATOM 774 N N . ARG A 1 105 ? 32.618 -3.727 -20.315 1.00 76.19 105 ARG A N 1
ATOM 775 C CA . ARG A 1 105 ? 33.898 -4.425 -20.531 1.00 76.19 105 ARG A CA 1
ATOM 776 C C . ARG A 1 105 ? 34.533 -4.075 -21.878 1.00 76.19 105 ARG A C 1
ATOM 778 O O . ARG A 1 105 ? 35.713 -4.338 -22.066 1.00 76.19 105 ARG A O 1
ATOM 785 N N . ASP A 1 106 ? 33.743 -3.496 -22.772 1.00 81.69 106 ASP A N 1
ATOM 786 C CA . ASP A 1 106 ? 34.114 -3.084 -24.118 1.00 81.69 106 ASP A CA 1
ATOM 787 C C . ASP A 1 106 ? 33.878 -1.571 -24.221 1.00 81.69 106 ASP A C 1
ATOM 789 O O . ASP A 1 106 ? 32.753 -1.104 -24.422 1.00 81.69 106 ASP A O 1
ATOM 793 N N . ALA A 1 107 ? 34.913 -0.803 -23.887 1.00 77.50 107 ALA A N 1
ATOM 794 C CA . ALA A 1 107 ? 34.828 0.643 -23.696 1.00 77.50 107 ALA A CA 1
ATOM 795 C C . ALA A 1 107 ? 34.634 1.404 -25.021 1.00 77.50 107 ALA A C 1
ATOM 797 O O . ALA A 1 107 ? 34.014 2.469 -25.024 1.00 77.50 107 ALA A O 1
ATOM 798 N N . ASP A 1 108 ? 35.092 0.816 -26.126 1.00 83.44 108 ASP A N 1
ATOM 799 C CA . ASP A 1 108 ? 35.054 1.399 -27.472 1.00 83.44 108 ASP A CA 1
ATOM 800 C C . ASP A 1 108 ? 33.805 0.958 -28.261 1.00 83.44 108 ASP A C 1
ATOM 802 O O . ASP A 1 108 ? 33.574 1.384 -29.392 1.00 83.44 108 ASP A O 1
ATOM 806 N N . ALA A 1 109 ? 32.958 0.118 -27.660 1.00 86.00 109 ALA A N 1
ATOM 807 C CA . ALA A 1 109 ? 31.689 -0.291 -28.240 1.00 86.00 109 ALA A CA 1
ATOM 808 C C . ALA A 1 109 ? 30.762 0.901 -28.508 1.00 86.00 109 ALA A C 1
ATOM 810 O O . ALA A 1 109 ? 30.571 1.777 -27.658 1.00 86.00 109 ALA A O 1
ATOM 811 N N . ALA A 1 110 ? 30.101 0.869 -29.667 1.00 88.69 110 ALA A N 1
ATOM 812 C CA . ALA A 1 110 ? 29.100 1.860 -30.025 1.00 88.69 110 ALA A CA 1
ATOM 813 C C . ALA A 1 110 ? 27.875 1.777 -29.105 1.00 88.69 110 ALA A C 1
ATOM 815 O O . ALA A 1 110 ? 27.327 0.698 -28.845 1.00 88.69 110 ALA A O 1
ATOM 816 N N . VAL A 1 111 ? 27.412 2.950 -28.685 1.00 90.50 111 VAL A N 1
ATOM 817 C CA . VAL A 1 111 ? 26.217 3.163 -27.877 1.00 90.50 111 VAL A CA 1
ATOM 818 C C . VAL A 1 111 ? 25.287 4.131 -28.593 1.00 90.50 111 VAL A C 1
ATOM 820 O O . VAL A 1 111 ? 25.730 5.090 -29.230 1.00 90.50 111 VAL A O 1
ATOM 823 N N . ALA A 1 112 ? 23.985 3.894 -28.469 1.00 91.81 112 ALA A N 1
ATOM 824 C CA . ALA A 1 112 ? 22.964 4.843 -28.883 1.00 91.81 112 ALA A CA 1
ATOM 825 C C . ALA A 1 112 ? 21.893 5.014 -27.808 1.00 91.81 112 ALA A C 1
ATOM 827 O O . ALA A 1 112 ? 21.608 4.077 -27.060 1.00 91.81 112 ALA A O 1
ATOM 828 N N . ALA A 1 113 ? 21.301 6.205 -27.745 1.00 92.94 113 ALA A N 1
ATOM 829 C CA . ALA A 1 113 ? 20.238 6.526 -26.807 1.00 92.94 113 ALA A CA 1
ATOM 830 C C . ALA A 1 113 ? 19.069 7.246 -27.491 1.00 92.94 113 ALA A C 1
ATOM 832 O O . ALA A 1 113 ? 19.287 8.219 -28.216 1.00 92.94 113 ALA A O 1
ATOM 833 N N . TRP A 1 114 ? 17.840 6.797 -27.226 1.00 93.50 114 TRP A N 1
ATOM 834 C CA . TRP A 1 114 ? 16.598 7.393 -27.728 1.00 93.50 114 TRP A CA 1
ATOM 835 C C . TRP A 1 114 ? 15.682 7.769 -26.563 1.00 93.50 114 TRP A C 1
ATOM 837 O O . TRP A 1 114 ? 15.494 6.952 -25.655 1.00 93.50 114 TRP A O 1
ATOM 847 N N . PRO A 1 115 ? 15.098 8.976 -26.574 1.00 93.06 115 PRO A N 1
ATOM 848 C CA . PRO A 1 115 ? 14.165 9.377 -25.540 1.00 93.06 115 PRO A CA 1
ATOM 849 C C . PRO A 1 115 ? 12.803 8.718 -25.782 1.00 93.06 115 PRO A C 1
ATOM 851 O O . PRO A 1 115 ? 12.378 8.515 -26.918 1.00 93.06 115 PRO A O 1
ATOM 854 N N . ILE A 1 116 ? 12.131 8.374 -24.693 1.00 92.94 116 ILE A N 1
ATOM 855 C CA . ILE A 1 116 ? 10.758 7.881 -24.663 1.00 92.94 116 ILE A CA 1
ATOM 856 C C . ILE A 1 116 ? 9.923 9.031 -24.108 1.00 92.94 116 ILE A C 1
ATOM 858 O O . ILE A 1 116 ? 10.007 9.339 -22.916 1.00 92.94 116 ILE A O 1
ATOM 862 N N . GLU A 1 117 ? 9.172 9.691 -24.987 1.00 90.12 117 GLU A N 1
ATOM 863 C CA . GLU A 1 117 ? 8.535 10.979 -24.701 1.00 90.12 117 GLU A CA 1
ATOM 864 C C . GLU A 1 117 ? 7.024 10.925 -24.910 1.00 90.12 117 GLU A C 1
ATOM 866 O O . GLU A 1 117 ? 6.540 10.347 -25.883 1.00 90.12 117 GLU A O 1
ATOM 871 N N . VAL A 1 118 ? 6.276 11.566 -24.015 1.00 87.69 118 VAL A N 1
ATOM 872 C CA . VAL A 1 118 ? 4.835 11.803 -24.162 1.00 87.69 118 VAL A CA 1
ATOM 873 C C . VAL A 1 118 ? 4.604 13.297 -23.992 1.00 87.69 118 VAL A C 1
ATOM 875 O O . VAL A 1 118 ? 5.014 13.853 -22.986 1.00 87.69 118 VAL A O 1
ATOM 878 N N . GLU A 1 119 ? 3.957 13.951 -24.963 1.00 83.69 119 GLU A N 1
ATOM 879 C CA . GLU A 1 119 ? 3.611 15.386 -24.874 1.00 83.69 119 GLU A CA 1
ATOM 880 C C . GLU A 1 119 ? 4.823 16.292 -24.540 1.00 83.69 119 GLU A C 1
ATOM 882 O O . GLU A 1 119 ? 4.706 17.217 -23.747 1.00 83.69 119 GLU A O 1
ATOM 887 N N . GLU A 1 120 ? 5.984 16.021 -25.155 1.00 80.56 120 GLU A N 1
ATOM 888 C CA . GLU A 1 120 ? 7.269 16.731 -24.947 1.00 80.56 120 GLU A CA 1
ATOM 889 C C . GLU A 1 120 ? 7.946 16.491 -23.580 1.00 80.56 120 GLU A C 1
ATOM 891 O O . GLU A 1 120 ? 9.006 17.052 -23.299 1.00 80.56 120 GLU A O 1
ATOM 896 N N . GLU A 1 121 ? 7.394 15.606 -22.749 1.00 85.50 121 GLU A N 1
ATOM 897 C CA . GLU A 1 121 ? 7.999 15.161 -21.496 1.00 85.50 121 GLU A CA 1
ATOM 898 C C . GLU A 1 121 ? 8.790 13.861 -21.699 1.00 85.50 121 GLU A C 1
ATOM 900 O O . GLU A 1 121 ? 8.242 12.846 -22.138 1.00 85.50 121 GLU A O 1
ATOM 905 N N . THR A 1 122 ? 10.081 13.860 -21.352 1.00 88.94 122 THR A N 1
ATOM 906 C CA . THR A 1 122 ? 10.903 12.642 -21.362 1.00 88.94 122 THR A CA 1
ATOM 907 C C . THR A 1 122 ? 10.608 11.787 -20.133 1.00 88.94 122 THR A C 1
ATOM 909 O O . THR A 1 122 ? 11.071 12.084 -19.037 1.00 88.94 122 THR A O 1
ATOM 912 N N . LEU A 1 123 ? 9.909 10.672 -20.337 1.00 90.81 123 LEU A N 1
ATOM 913 C CA . LEU A 1 123 ? 9.593 9.703 -19.285 1.00 90.81 123 LEU A CA 1
ATOM 914 C C . LEU A 1 123 ? 10.765 8.759 -19.007 1.00 90.81 123 LEU A C 1
ATOM 916 O O . LEU A 1 123 ? 11.025 8.355 -17.873 1.00 90.81 123 LEU A O 1
ATOM 920 N N . ALA A 1 124 ? 11.464 8.368 -20.070 1.00 92.88 124 ALA A N 1
ATOM 921 C CA . ALA A 1 124 ? 12.594 7.462 -19.997 1.00 92.88 124 ALA A CA 1
ATOM 922 C C . ALA A 1 124 ? 13.550 7.664 -21.179 1.00 92.88 124 ALA A C 1
ATOM 924 O O . ALA A 1 124 ? 13.234 8.344 -22.151 1.00 92.88 124 ALA A O 1
ATOM 925 N N . VAL A 1 125 ? 14.721 7.037 -21.116 1.00 93.75 125 VAL A N 1
ATOM 926 C CA . VAL A 1 125 ? 15.667 6.939 -22.231 1.00 93.75 125 VAL A CA 1
ATOM 927 C C . VAL A 1 125 ? 16.057 5.478 -22.418 1.00 93.75 125 VAL A C 1
ATOM 929 O O . VAL A 1 125 ? 16.552 4.836 -21.488 1.00 93.75 125 VAL A O 1
ATOM 932 N N . LEU A 1 126 ? 15.849 4.955 -23.627 1.00 95.38 126 LEU A N 1
ATOM 933 C CA . LEU A 1 126 ? 16.390 3.669 -24.054 1.00 95.38 126 LEU A CA 1
ATOM 934 C C . LEU A 1 126 ? 17.846 3.874 -24.458 1.00 95.38 126 LEU A C 1
ATOM 936 O O . LEU A 1 126 ? 18.112 4.613 -25.399 1.00 95.38 126 LEU A O 1
ATOM 940 N N . VAL A 1 127 ? 18.769 3.187 -23.794 1.00 94.38 127 VAL A N 1
ATOM 941 C CA . VAL A 1 127 ? 20.195 3.166 -24.139 1.00 94.38 127 VAL A CA 1
ATOM 942 C C . VAL A 1 127 ? 20.561 1.760 -24.587 1.00 94.38 127 VAL A C 1
ATOM 944 O O . VAL A 1 127 ? 20.186 0.796 -23.928 1.00 94.38 127 VAL A O 1
ATOM 947 N N . VAL A 1 128 ? 21.291 1.604 -25.685 1.00 94.38 128 VAL A N 1
ATOM 948 C CA . VAL A 1 128 ? 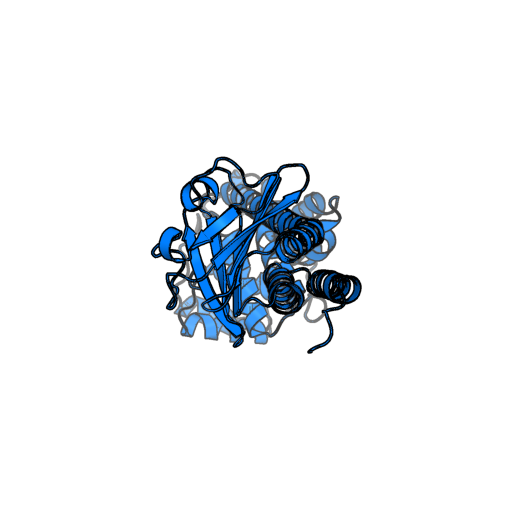21.742 0.288 -26.162 1.00 94.38 128 VAL A CA 1
ATOM 949 C C . VAL A 1 128 ? 23.215 0.302 -26.505 1.00 94.38 128 VAL A C 1
ATOM 951 O O . VAL A 1 128 ? 23.737 1.322 -26.943 1.00 94.38 128 VAL A O 1
ATOM 954 N N . GLN A 1 129 ? 23.857 -0.852 -26.362 1.00 92.50 129 GLN A N 1
ATOM 955 C CA . GLN A 1 129 ? 25.242 -1.066 -26.754 1.00 92.50 129 GLN A CA 1
ATOM 956 C C . GLN A 1 129 ? 25.354 -2.281 -27.680 1.00 92.50 129 GLN A C 1
ATOM 958 O O . GLN A 1 129 ? 24.813 -3.362 -27.410 1.00 92.50 129 GLN A O 1
ATOM 963 N N . TRP A 1 130 ? 26.085 -2.107 -28.779 1.00 91.31 130 TRP A N 1
ATOM 964 C CA . TRP A 1 130 ? 26.426 -3.192 -29.698 1.00 91.31 130 TRP A CA 1
ATOM 965 C C . TRP A 1 130 ? 27.766 -3.836 -29.333 1.00 91.31 130 TRP A C 1
ATOM 967 O O . TRP A 1 130 ? 28.559 -3.224 -28.626 1.00 91.31 130 TRP A O 1
ATOM 977 N N . PRO A 1 131 ? 28.024 -5.085 -29.762 1.00 85.06 131 PRO A N 1
ATOM 978 C CA . PRO A 1 131 ? 29.348 -5.692 -29.617 1.00 85.06 131 PRO A CA 1
ATOM 979 C C . PRO A 1 131 ? 30.432 -4.877 -30.338 1.00 85.06 131 PRO A C 1
ATOM 981 O O . PRO A 1 131 ? 30.108 -4.086 -31.229 1.00 85.06 131 PRO A O 1
ATOM 984 N N . GLU A 1 132 ? 31.699 -5.129 -30.005 1.00 79.00 132 GLU A N 1
ATOM 985 C CA . GLU A 1 132 ? 32.873 -4.566 -30.678 1.00 79.00 132 GLU A CA 1
ATOM 986 C C . GLU A 1 132 ? 32.732 -4.574 -32.214 1.00 79.00 132 GLU A C 1
ATOM 988 O O . GLU A 1 132 ? 32.315 -5.565 -32.823 1.00 79.00 132 GLU A O 1
ATOM 993 N N . GLY A 1 133 ? 33.042 -3.442 -32.853 1.00 75.06 133 GLY A N 1
ATOM 994 C CA . GLY A 1 133 ? 32.882 -3.252 -34.301 1.00 75.06 133 GLY A CA 1
ATOM 995 C C . GLY A 1 133 ? 31.441 -3.009 -34.778 1.00 75.06 133 GLY A C 1
ATOM 996 O O . GLY A 1 133 ? 31.218 -2.774 -35.968 1.00 75.06 133 GLY A O 1
ATOM 997 N N . GLY A 1 134 ? 30.452 -3.037 -33.881 1.00 77.81 134 GLY A N 1
ATOM 998 C CA . GLY A 1 134 ? 29.089 -2.590 -34.156 1.00 77.81 134 GLY A CA 1
ATOM 999 C C . GLY A 1 134 ? 28.997 -1.070 -34.315 1.00 77.81 134 GLY A C 1
ATOM 1000 O O . GLY A 1 134 ? 29.764 -0.322 -33.719 1.00 77.81 134 GLY A O 1
ATOM 1001 N N . THR A 1 135 ? 28.038 -0.596 -35.115 1.00 77.25 135 THR A N 1
ATOM 1002 C CA . THR A 1 135 ? 27.800 0.840 -35.334 1.00 77.25 135 THR A CA 1
ATOM 1003 C C . THR A 1 135 ? 26.307 1.168 -35.370 1.00 77.25 135 THR A C 1
ATOM 1005 O O . THR A 1 135 ? 25.463 0.306 -35.659 1.00 77.25 135 THR A O 1
ATOM 1008 N N . THR A 1 136 ? 25.980 2.436 -35.123 1.00 80.06 136 THR A N 1
ATOM 1009 C CA . THR A 1 136 ? 24.638 2.981 -35.344 1.00 80.06 136 THR A CA 1
ATOM 1010 C C . THR A 1 136 ? 24.461 3.306 -36.828 1.00 80.06 136 THR A C 1
ATOM 1012 O O . THR A 1 136 ? 24.872 4.364 -37.301 1.00 80.06 136 THR A O 1
ATOM 1015 N N . THR A 1 137 ? 23.861 2.389 -37.588 1.00 85.88 137 THR A N 1
ATOM 1016 C CA . THR A 1 137 ? 23.454 2.657 -38.976 1.00 85.88 137 THR A CA 1
ATOM 1017 C C . THR A 1 137 ? 22.210 3.551 -39.012 1.00 85.88 137 THR A C 1
ATOM 1019 O O . THR A 1 137 ? 21.488 3.663 -38.022 1.00 85.88 137 THR A O 1
ATOM 1022 N N . ALA A 1 138 ? 21.920 4.169 -40.162 1.00 84.06 138 ALA A N 1
ATOM 1023 C CA . ALA A 1 138 ? 20.700 4.966 -40.336 1.00 84.06 138 ALA A CA 1
ATOM 1024 C C . ALA A 1 138 ? 19.418 4.137 -40.114 1.00 84.06 138 ALA A C 1
ATOM 1026 O O . ALA A 1 138 ? 18.461 4.634 -39.529 1.00 84.06 138 ALA A O 1
ATOM 1027 N N . GLU A 1 139 ? 19.429 2.867 -40.531 1.00 84.88 139 GLU A N 1
ATOM 1028 C CA . GLU A 1 139 ? 18.335 1.912 -40.313 1.00 84.88 139 GLU A CA 1
ATOM 1029 C C . GLU A 1 139 ? 18.133 1.631 -38.817 1.00 84.88 139 GLU A C 1
ATOM 1031 O O . GLU A 1 139 ? 17.054 1.879 -38.291 1.00 84.88 139 GLU A O 1
ATOM 1036 N N . ARG A 1 140 ? 19.200 1.279 -38.083 1.00 87.94 140 ARG A N 1
ATOM 1037 C CA . ARG A 1 140 ? 19.138 1.078 -36.622 1.00 87.94 140 ARG A CA 1
ATOM 1038 C C . ARG A 1 140 ? 18.703 2.334 -35.869 1.00 87.94 140 ARG A C 1
ATOM 1040 O O . ARG A 1 140 ? 17.992 2.242 -34.873 1.00 87.94 140 ARG A O 1
ATOM 1047 N N . ALA A 1 141 ? 19.138 3.510 -36.326 1.00 87.62 141 ALA A N 1
ATOM 1048 C CA . ALA A 1 141 ? 18.714 4.790 -35.767 1.00 87.62 141 ALA A CA 1
ATOM 1049 C C . ALA A 1 141 ? 17.202 5.018 -35.925 1.00 87.62 141 ALA A C 1
ATOM 1051 O O . ALA A 1 141 ? 16.574 5.547 -35.003 1.00 87.62 141 ALA A O 1
ATOM 1052 N N . ALA A 1 142 ? 16.633 4.623 -37.069 1.00 88.56 142 ALA A N 1
ATOM 1053 C CA . ALA A 1 142 ? 15.203 4.701 -37.349 1.00 88.56 142 ALA A CA 1
ATOM 1054 C C . ALA A 1 142 ? 14.404 3.658 -36.549 1.00 88.56 142 ALA A C 1
ATOM 1056 O O . ALA A 1 142 ? 13.436 4.029 -35.889 1.00 88.56 142 ALA A O 1
ATOM 1057 N N . ASP A 1 143 ? 14.853 2.401 -36.515 1.00 90.12 143 ASP A N 1
ATOM 1058 C CA . ASP A 1 143 ? 14.198 1.331 -35.751 1.00 90.12 143 ASP A CA 1
ATOM 1059 C C . ASP A 1 143 ? 14.178 1.635 -34.250 1.00 90.12 143 ASP A C 1
ATOM 1061 O O . ASP A 1 143 ? 13.155 1.465 -33.585 1.00 90.12 143 ASP A O 1
ATOM 1065 N N . GLY A 1 144 ? 15.289 2.146 -33.707 1.00 91.69 144 GLY A N 1
ATOM 1066 C CA . GLY A 1 144 ? 15.373 2.532 -32.298 1.00 91.69 144 GLY A CA 1
ATOM 1067 C C . GLY A 1 144 ? 14.444 3.695 -31.954 1.00 91.69 144 GLY A C 1
ATOM 1068 O O . GLY A 1 144 ? 13.832 3.696 -30.887 1.00 91.69 144 GLY A O 1
ATOM 1069 N N . ARG A 1 145 ? 14.261 4.643 -32.885 1.00 91.12 145 ARG A N 1
ATOM 1070 C CA . ARG A 1 145 ? 13.289 5.733 -32.732 1.00 91.12 145 ARG A CA 1
ATOM 1071 C C . ARG A 1 145 ? 11.868 5.183 -32.711 1.00 91.12 145 ARG A C 1
ATOM 1073 O O . ARG A 1 145 ? 11.122 5.499 -31.794 1.00 91.12 145 ARG A O 1
ATOM 1080 N N . GLN A 1 146 ? 11.517 4.330 -33.671 1.00 90.88 146 GLN A N 1
ATOM 1081 C CA . GLN A 1 146 ? 10.177 3.752 -33.745 1.00 90.88 146 GLN A CA 1
ATOM 1082 C C . GLN A 1 146 ? 9.852 2.898 -32.512 1.00 90.88 146 GLN A C 1
ATOM 1084 O O . GLN A 1 146 ? 8.720 2.929 -32.024 1.00 90.88 146 GLN A O 1
ATOM 1089 N N . LEU A 1 147 ? 10.840 2.166 -31.987 1.00 93.38 147 LEU A N 1
ATOM 1090 C CA . LEU A 1 147 ? 10.711 1.421 -30.739 1.00 93.38 147 LEU A CA 1
ATOM 1091 C C . LEU A 1 147 ? 10.466 2.352 -29.542 1.00 93.38 147 LEU A C 1
ATOM 1093 O O . LEU A 1 147 ? 9.561 2.091 -28.751 1.00 93.38 147 LEU A O 1
ATOM 1097 N N . ALA A 1 148 ? 11.237 3.435 -29.411 1.00 92.81 148 ALA A N 1
ATOM 1098 C CA . ALA A 1 148 ? 11.072 4.403 -28.327 1.00 92.81 148 ALA A CA 1
ATOM 1099 C C . ALA A 1 148 ? 9.710 5.122 -28.386 1.00 92.81 148 ALA A C 1
ATOM 1101 O O . ALA A 1 148 ? 9.036 5.245 -27.364 1.00 92.81 148 ALA A O 1
ATOM 1102 N N . GLU A 1 149 ? 9.261 5.511 -29.583 1.00 90.75 149 GLU A N 1
ATOM 1103 C CA . GLU A 1 149 ? 7.940 6.110 -29.817 1.00 90.75 149 GLU A CA 1
ATOM 1104 C C . GLU A 1 149 ? 6.799 5.144 -29.454 1.00 90.75 149 GLU A C 1
ATOM 1106 O O . GLU A 1 149 ? 5.841 5.540 -28.793 1.00 90.75 149 GLU A O 1
ATOM 1111 N N . HIS A 1 150 ? 6.905 3.858 -29.812 1.00 90.62 150 HIS A N 1
ATOM 1112 C CA . HIS A 1 150 ? 5.906 2.854 -29.415 1.00 90.62 150 HIS A CA 1
ATOM 1113 C C . HIS A 1 150 ? 5.912 2.580 -27.910 1.00 90.62 150 HIS A C 1
ATOM 1115 O O . HIS A 1 150 ? 4.859 2.341 -27.325 1.00 90.62 150 HIS A O 1
ATOM 1121 N N . ALA A 1 151 ? 7.078 2.640 -27.264 1.00 92.62 151 ALA A N 1
ATOM 1122 C CA . ALA A 1 151 ? 7.192 2.453 -25.823 1.00 92.62 151 ALA A CA 1
ATOM 1123 C C . ALA A 1 151 ? 6.588 3.616 -25.014 1.00 92.62 151 ALA A C 1
ATOM 1125 O O . ALA A 1 151 ? 6.226 3.417 -23.853 1.00 92.62 151 ALA A O 1
ATOM 1126 N N . ALA A 1 152 ? 6.430 4.802 -25.610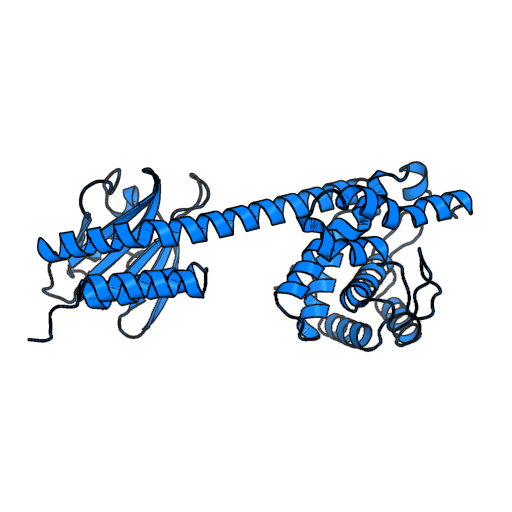 1.00 91.88 152 ALA A N 1
ATOM 1127 C CA . ALA A 1 152 ? 5.978 6.005 -24.916 1.00 91.88 152 ALA A CA 1
ATOM 1128 C C . ALA A 1 152 ? 4.612 5.853 -24.236 1.00 91.88 152 ALA A C 1
ATOM 1130 O O . ALA A 1 152 ? 4.481 6.144 -23.048 1.00 91.88 152 ALA A O 1
ATOM 1131 N N . LEU A 1 153 ? 3.602 5.340 -24.943 1.00 89.44 153 LEU A N 1
ATOM 1132 C CA . LEU A 1 153 ? 2.254 5.178 -24.384 1.00 89.44 153 LEU A CA 1
ATOM 1133 C C . LEU A 1 153 ? 2.188 4.122 -23.260 1.00 89.44 153 LEU A C 1
ATOM 1135 O O . LEU A 1 153 ? 1.620 4.427 -22.205 1.00 89.44 153 LEU A O 1
ATOM 1139 N N . PRO A 1 154 ? 2.763 2.910 -23.417 1.00 90.19 154 PRO A N 1
ATOM 1140 C CA . PRO A 1 154 ? 2.893 1.941 -22.333 1.00 90.19 154 PRO A CA 1
ATOM 1141 C C . PRO A 1 154 ? 3.582 2.491 -21.082 1.00 90.19 154 PRO A C 1
ATOM 1143 O O . PRO A 1 154 ? 3.065 2.316 -19.978 1.00 90.19 154 PRO A O 1
ATOM 1146 N N . PHE A 1 155 ? 4.722 3.171 -21.244 1.00 91.06 155 PHE A N 1
ATOM 1147 C CA . PHE A 1 155 ? 5.448 3.772 -20.124 1.00 91.06 155 PHE A CA 1
ATOM 1148 C C . PHE A 1 155 ? 4.633 4.889 -19.475 1.00 91.06 155 PHE A C 1
ATOM 1150 O O . PHE A 1 155 ? 4.414 4.847 -18.268 1.00 91.06 155 PHE A O 1
ATOM 1157 N N . GLY A 1 156 ? 4.104 5.826 -20.266 1.00 89.81 156 GLY A N 1
ATOM 1158 C CA . GLY A 1 156 ? 3.284 6.927 -19.763 1.00 89.81 156 GLY A CA 1
ATOM 1159 C C . GLY A 1 156 ? 2.047 6.449 -19.011 1.00 89.81 156 GLY A C 1
ATOM 1160 O O . GLY A 1 156 ? 1.721 6.986 -17.959 1.00 89.81 156 GLY A O 1
ATOM 1161 N N . THR A 1 157 ? 1.388 5.391 -19.486 1.00 88.38 157 THR A N 1
ATOM 1162 C CA . THR A 1 157 ? 0.217 4.817 -18.805 1.00 88.38 157 THR A CA 1
ATOM 1163 C C . THR A 1 157 ? 0.584 4.217 -17.451 1.00 88.38 157 THR A C 1
ATOM 1165 O O . THR A 1 157 ? -0.112 4.456 -16.467 1.00 88.38 157 THR A O 1
ATOM 1168 N N . VAL A 1 158 ? 1.657 3.424 -17.396 1.00 88.31 158 VAL A N 1
ATOM 1169 C CA . VAL A 1 158 ? 2.077 2.750 -16.161 1.00 88.31 158 VAL A CA 1
ATOM 1170 C C . VAL A 1 158 ? 2.607 3.751 -15.136 1.00 88.31 158 VAL A C 1
ATOM 1172 O O . VAL A 1 158 ? 2.203 3.681 -13.981 1.00 88.31 158 VAL A O 1
ATOM 1175 N N . LEU A 1 159 ? 3.436 4.709 -15.554 1.00 87.25 159 LEU A N 1
ATOM 1176 C CA . LEU A 1 159 ? 3.995 5.725 -14.658 1.00 87.25 159 LEU A CA 1
ATOM 1177 C C . LEU A 1 159 ? 2.902 6.627 -14.082 1.00 87.25 159 LEU A C 1
ATOM 1179 O O . LEU A 1 159 ? 2.809 6.764 -12.867 1.00 87.25 159 LEU A O 1
ATOM 1183 N N . ARG A 1 160 ? 1.990 7.139 -14.921 1.00 87.31 160 ARG A N 1
ATOM 1184 C CA . ARG A 1 160 ? 0.847 7.946 -14.453 1.00 87.31 160 ARG A CA 1
ATOM 1185 C C . ARG A 1 160 ? -0.069 7.156 -13.513 1.00 87.31 160 ARG A C 1
ATOM 1187 O O . ARG A 1 160 ? -0.655 7.724 -12.594 1.00 87.31 160 ARG A O 1
ATOM 1194 N N . PHE A 1 161 ? -0.217 5.846 -13.730 1.00 85.69 161 PHE A N 1
ATOM 1195 C CA . PHE A 1 161 ? -0.974 4.985 -12.822 1.00 85.69 161 PHE A CA 1
ATOM 1196 C C . PHE A 1 161 ? -0.274 4.832 -11.464 1.00 85.69 161 PHE A C 1
ATOM 1198 O O . PHE A 1 161 ? -0.924 4.989 -10.432 1.00 85.69 161 PHE A O 1
ATOM 1205 N N . GLU A 1 162 ? 1.037 4.574 -11.454 1.00 83.94 162 GLU A N 1
ATOM 1206 C CA . GLU A 1 162 ? 1.844 4.493 -10.230 1.00 83.94 162 GLU A CA 1
ATOM 1207 C C . GLU A 1 162 ? 1.836 5.824 -9.456 1.00 83.94 162 GLU A C 1
ATOM 1209 O O . GLU A 1 162 ? 1.657 5.824 -8.238 1.00 83.94 162 GLU A O 1
ATOM 1214 N N . GLU A 1 163 ? 1.924 6.962 -10.149 1.00 84.69 163 GLU A N 1
ATOM 1215 C CA . GLU A 1 163 ? 1.798 8.299 -9.557 1.00 84.69 163 GLU A CA 1
ATOM 1216 C C . GLU A 1 163 ? 0.421 8.531 -8.934 1.00 84.69 163 GLU A C 1
ATOM 1218 O O . GLU A 1 163 ? 0.326 8.971 -7.787 1.00 84.69 163 GLU A O 1
ATOM 1223 N N . LEU A 1 164 ? -0.660 8.204 -9.651 1.00 87.25 164 LEU A N 1
ATOM 1224 C CA . LEU A 1 164 ? -2.019 8.346 -9.131 1.00 87.25 164 LEU A CA 1
ATOM 1225 C C . LEU A 1 164 ? -2.239 7.466 -7.893 1.00 87.25 164 LEU A C 1
ATOM 1227 O O . LEU A 1 164 ? -2.853 7.905 -6.916 1.00 87.25 164 LEU A O 1
ATOM 1231 N N . GLU A 1 165 ? -1.712 6.240 -7.902 1.00 84.19 165 GLU A N 1
ATOM 1232 C CA . GLU A 1 165 ? -1.730 5.353 -6.738 1.00 84.19 165 GLU A CA 1
ATOM 1233 C C . GLU A 1 165 ? -0.923 5.918 -5.562 1.00 84.19 165 GLU A C 1
ATOM 1235 O O . GLU A 1 165 ? -1.381 5.853 -4.412 1.00 84.19 165 GLU A O 1
ATOM 1240 N N . ALA A 1 166 ? 0.255 6.486 -5.827 1.00 82.88 166 ALA A N 1
ATOM 1241 C CA . ALA A 1 166 ? 1.114 7.089 -4.816 1.00 82.88 166 ALA A CA 1
ATOM 1242 C C . ALA A 1 166 ? 0.457 8.325 -4.189 1.00 82.88 166 ALA A C 1
ATOM 1244 O O . ALA A 1 166 ? 0.401 8.430 -2.962 1.00 82.88 166 ALA A O 1
ATOM 1245 N N . VAL A 1 167 ? -0.118 9.216 -5.003 1.00 87.19 167 VAL A N 1
ATOM 1246 C CA . VAL A 1 167 ? -0.876 10.387 -4.541 1.00 87.19 167 VAL A CA 1
ATOM 1247 C C . VAL A 1 167 ? -2.096 9.952 -3.736 1.00 87.19 167 VAL A C 1
ATOM 1249 O O . VAL A 1 167 ? -2.316 10.472 -2.643 1.00 87.19 167 VAL A O 1
ATOM 1252 N N . GLY A 1 168 ? -2.861 8.968 -4.215 1.00 87.56 168 GLY A N 1
ATOM 1253 C CA . GLY A 1 168 ? -4.021 8.443 -3.493 1.00 87.56 168 GLY A CA 1
ATOM 1254 C C . GLY A 1 168 ? -3.644 7.871 -2.124 1.00 87.56 168 GLY A C 1
ATOM 1255 O O . GLY A 1 168 ? -4.263 8.201 -1.113 1.00 87.56 168 GLY A O 1
ATOM 1256 N N . THR A 1 169 ? -2.579 7.072 -2.063 1.00 83.94 169 THR A N 1
ATOM 1257 C CA . THR A 1 169 ? -2.078 6.493 -0.805 1.00 83.94 169 THR A CA 1
ATOM 1258 C C . THR A 1 169 ? -1.510 7.571 0.122 1.00 83.94 169 THR A C 1
ATOM 1260 O O . THR A 1 169 ? -1.782 7.567 1.324 1.00 83.94 169 THR A O 1
ATOM 1263 N N . GLY A 1 170 ? -0.773 8.540 -0.423 1.00 86.94 170 GLY A N 1
ATOM 1264 C CA . GLY A 1 170 ? -0.244 9.683 0.318 1.00 86.94 170 GLY A CA 1
ATOM 1265 C C . GLY A 1 170 ? -1.347 10.559 0.914 1.00 86.94 170 GLY A C 1
ATOM 1266 O O . GLY A 1 170 ? -1.270 10.925 2.088 1.00 86.94 170 GLY A O 1
ATOM 1267 N N . ALA A 1 171 ? -2.408 10.827 0.148 1.00 90.31 171 ALA A N 1
ATOM 1268 C CA . ALA A 1 171 ? -3.589 11.552 0.608 1.00 90.31 171 ALA A CA 1
ATOM 1269 C C . ALA A 1 171 ? -4.308 10.799 1.736 1.00 90.31 171 ALA A C 1
ATOM 1271 O O . ALA A 1 171 ? -4.663 11.398 2.750 1.00 90.31 171 ALA A O 1
ATOM 1272 N N . MET A 1 172 ? -4.451 9.479 1.613 1.00 89.25 172 MET A N 1
ATOM 1273 C CA . MET A 1 172 ? -5.035 8.629 2.654 1.00 89.25 172 MET A CA 1
ATOM 1274 C C . MET A 1 172 ? -4.237 8.663 3.957 1.00 89.25 172 MET A C 1
ATOM 1276 O O . MET A 1 172 ? -4.813 8.848 5.028 1.00 89.25 172 MET A O 1
ATOM 1280 N N . ARG A 1 173 ? -2.906 8.565 3.877 1.00 90.31 173 ARG A N 1
ATOM 1281 C CA . ARG A 1 173 ? -2.031 8.713 5.050 1.00 90.31 173 ARG A CA 1
ATOM 1282 C C . ARG A 1 173 ? -2.109 10.120 5.645 1.00 90.31 173 ARG A C 1
ATOM 1284 O O . ARG A 1 173 ? -2.105 10.274 6.861 1.00 90.31 173 ARG A O 1
ATOM 1291 N N . ALA A 1 174 ? -2.233 11.158 4.817 1.00 89.38 174 ALA A N 1
ATOM 1292 C CA . ALA A 1 174 ? -2.440 12.520 5.307 1.00 89.38 174 ALA A CA 1
ATOM 1293 C C . ALA A 1 174 ? -3.767 12.660 6.072 1.00 89.38 174 ALA A C 1
ATOM 1295 O O . ALA A 1 174 ? -3.781 13.252 7.150 1.00 89.38 174 ALA A O 1
ATOM 1296 N N . VAL A 1 175 ? -4.858 12.068 5.569 1.00 89.25 175 VAL A N 1
ATOM 1297 C CA . VAL A 1 175 ? -6.145 12.006 6.283 1.00 89.25 175 VAL A CA 1
ATOM 1298 C C . VAL A 1 175 ? -6.008 11.260 7.605 1.00 89.25 175 VAL A C 1
ATOM 1300 O O . VAL A 1 175 ? -6.442 11.784 8.628 1.00 89.25 175 VAL A O 1
ATOM 1303 N N . ALA A 1 176 ? -5.351 10.101 7.610 1.00 89.62 176 ALA A N 1
ATOM 1304 C CA . ALA A 1 176 ? -5.086 9.333 8.824 1.00 89.62 176 ALA A CA 1
ATOM 1305 C C . ALA A 1 176 ? -4.354 10.174 9.883 1.00 89.62 176 ALA A C 1
ATOM 1307 O O . ALA A 1 176 ? -4.794 10.264 11.026 1.00 89.62 176 ALA A O 1
ATOM 1308 N N . ARG A 1 177 ? -3.298 10.895 9.485 1.00 88.69 177 ARG A N 1
ATOM 1309 C CA . ARG A 1 177 ? -2.564 11.798 10.385 1.00 88.69 177 ARG A CA 1
ATOM 1310 C C . ARG A 1 177 ? -3.420 12.950 10.909 1.00 88.69 177 ARG A C 1
ATOM 1312 O O . ARG A 1 177 ? -3.253 13.338 12.060 1.00 88.69 177 ARG A O 1
ATOM 1319 N N . MET A 1 178 ? -4.341 13.490 10.107 1.00 88.88 178 MET A N 1
ATOM 1320 C CA . MET A 1 178 ? -5.283 14.518 10.572 1.00 88.88 178 MET A CA 1
ATOM 1321 C C . MET A 1 178 ? -6.277 13.969 11.602 1.00 88.88 178 MET A C 1
ATOM 1323 O O . MET A 1 178 ? -6.585 14.660 12.569 1.00 88.88 178 MET A O 1
ATOM 1327 N N . VAL A 1 179 ? -6.762 12.738 11.417 1.00 87.69 179 VAL A N 1
ATOM 1328 C CA . VAL A 1 179 ? -7.629 12.047 12.388 1.00 87.69 179 VAL A CA 1
ATOM 1329 C C . VAL A 1 179 ? -6.874 11.802 13.693 1.00 87.69 179 VAL A C 1
ATOM 1331 O O . VAL A 1 179 ? -7.367 12.141 14.767 1.00 87.69 179 VAL A O 1
ATOM 1334 N N . ASP A 1 180 ? -5.656 11.279 13.593 1.00 88.25 180 ASP A N 1
ATOM 1335 C CA . ASP A 1 180 ? -4.787 10.996 14.732 1.00 88.25 180 ASP A CA 1
ATOM 1336 C C . ASP A 1 180 ? -4.379 12.270 15.491 1.00 88.25 180 ASP A C 1
ATOM 1338 O O . ASP A 1 180 ? -4.154 12.210 16.695 1.00 88.25 180 ASP A O 1
ATOM 1342 N N . ALA A 1 181 ? -4.310 13.427 14.825 1.00 86.38 181 ALA A N 1
ATOM 1343 C CA . ALA A 1 181 ? -3.962 14.709 15.441 1.00 86.38 181 ALA A CA 1
ATOM 1344 C C . ALA A 1 181 ? -5.075 15.307 16.321 1.00 86.38 181 ALA A C 1
ATOM 1346 O O . ALA A 1 181 ? -4.828 16.275 17.039 1.00 86.38 181 ALA A O 1
ATOM 1347 N N . VAL A 1 182 ? -6.291 14.744 16.294 1.00 84.12 182 VAL A N 1
ATOM 1348 C CA . VAL A 1 182 ? -7.403 15.185 17.157 1.00 84.12 182 VAL A CA 1
ATOM 1349 C C . VAL A 1 182 ? -7.095 14.943 18.637 1.00 84.12 182 VAL A C 1
ATOM 1351 O O . VAL A 1 182 ? -7.611 15.667 19.485 1.00 84.12 182 VAL A O 1
ATOM 1354 N N . SER A 1 183 ? -6.250 13.956 18.949 1.00 79.50 183 SER A N 1
ATOM 1355 C CA . SER A 1 183 ? -5.788 13.666 20.306 1.00 79.50 183 SER A CA 1
ATOM 1356 C C . SER A 1 183 ? -4.272 13.432 20.319 1.00 79.50 183 SER A C 1
ATOM 1358 O O . SER A 1 183 ? -3.765 12.649 19.514 1.00 79.50 183 SER A O 1
ATOM 1360 N N . PRO A 1 184 ? -3.514 14.022 21.263 1.00 74.00 184 PRO A N 1
ATOM 1361 C CA . PRO A 1 184 ? -2.075 13.767 21.392 1.00 74.00 184 PRO A CA 1
ATOM 1362 C C . PRO A 1 184 ? -1.720 12.280 21.566 1.00 74.00 184 PRO A C 1
ATOM 1364 O O . PRO A 1 184 ? -0.623 11.858 21.210 1.00 74.00 184 PRO A O 1
ATOM 1367 N N . TRP A 1 185 ? -2.654 11.480 22.089 1.00 74.19 185 TRP A N 1
ATOM 1368 C CA . TRP A 1 185 ? -2.473 10.055 22.387 1.00 74.19 185 TRP A CA 1
ATOM 1369 C C . TRP A 1 185 ? -2.653 9.144 21.170 1.00 74.19 185 TRP A C 1
ATOM 1371 O O . TRP A 1 185 ? -2.354 7.955 21.241 1.00 74.19 185 TRP A O 1
ATOM 1381 N N . THR A 1 186 ? -3.166 9.673 20.058 1.00 78.69 186 THR A N 1
ATOM 1382 C CA . THR A 1 186 ? -3.438 8.894 18.844 1.00 78.69 186 THR A CA 1
ATOM 1383 C C . THR A 1 186 ? -2.418 9.119 17.737 1.00 78.69 186 THR A C 1
ATOM 1385 O O . THR A 1 186 ? -2.546 8.516 16.681 1.00 78.69 186 THR A O 1
ATOM 1388 N N . MET A 1 187 ? -1.374 9.922 17.955 1.00 81.56 187 MET A N 1
ATOM 1389 C CA . MET A 1 187 ? -0.401 10.245 16.911 1.00 81.56 187 MET A CA 1
ATOM 1390 C C . MET A 1 187 ? 0.269 8.990 16.312 1.00 81.56 187 MET A C 1
ATOM 1392 O O . MET A 1 187 ? 0.883 8.176 17.012 1.00 81.56 187 MET A O 1
ATOM 1396 N N . GLY A 1 188 ? 0.135 8.833 14.992 1.00 84.38 188 GLY A N 1
ATOM 1397 C CA . GLY A 1 188 ? 0.694 7.713 14.226 1.00 84.38 188 GLY A CA 1
ATOM 1398 C C . GLY A 1 188 ? 0.007 6.366 14.475 1.00 84.38 188 GLY A C 1
ATOM 1399 O O . GLY A 1 188 ? 0.498 5.342 14.001 1.00 84.38 188 GLY A O 1
ATOM 1400 N N . ARG A 1 189 ? -1.102 6.339 15.224 1.00 91.00 189 ARG A N 1
ATOM 1401 C CA . ARG A 1 189 ? -1.864 5.126 15.535 1.00 91.00 189 ARG A CA 1
ATOM 1402 C C . ARG A 1 189 ? -2.398 4.472 14.276 1.00 91.00 189 ARG A C 1
ATOM 1404 O O . ARG A 1 189 ? -2.224 3.272 14.096 1.00 91.00 189 ARG A O 1
ATOM 1411 N N . SER A 1 190 ? -3.031 5.250 13.407 1.00 93.75 190 SER A N 1
ATOM 1412 C CA . SER A 1 190 ? -3.699 4.715 12.223 1.00 93.75 190 SER A CA 1
ATOM 1413 C C . SER A 1 190 ? -2.704 4.032 11.276 1.00 93.75 190 SER A C 1
ATOM 1415 O O . SER A 1 190 ? -2.987 2.961 10.744 1.00 93.75 190 SER A O 1
ATOM 1417 N N . GLU A 1 191 ? -1.494 4.585 11.133 1.00 93.56 191 GLU A N 1
ATOM 1418 C CA . GLU A 1 191 ? -0.417 3.972 10.342 1.00 93.56 191 GLU A CA 1
ATOM 1419 C C . GLU A 1 191 ? 0.114 2.677 10.990 1.00 93.56 191 GLU A C 1
ATOM 1421 O O . GLU A 1 191 ? 0.298 1.681 10.289 1.00 93.56 191 GLU A O 1
ATOM 1426 N N . ARG A 1 192 ? 0.292 2.637 12.322 1.00 94.50 192 ARG A N 1
ATOM 1427 C CA . ARG A 1 192 ? 0.706 1.409 13.032 1.00 94.50 192 ARG A CA 1
ATOM 1428 C C . ARG A 1 192 ? -0.349 0.310 12.948 1.00 94.50 192 ARG A C 1
ATOM 1430 O O . ARG A 1 192 ? -0.008 -0.831 12.645 1.00 94.50 192 ARG A O 1
ATOM 1437 N N . VAL A 1 193 ? -1.620 0.644 13.172 1.00 96.62 193 VAL A N 1
ATOM 1438 C CA . VAL A 1 193 ? -2.743 -0.301 13.065 1.00 96.62 193 VAL A CA 1
ATOM 1439 C C . VAL A 1 193 ? -2.831 -0.866 11.648 1.00 96.62 193 VAL A C 1
ATOM 1441 O O . VAL A 1 193 ? -2.944 -2.081 11.488 1.00 96.62 193 VAL A O 1
ATOM 1444 N N . ALA A 1 194 ? -2.711 -0.019 10.619 1.00 96.69 194 ALA A N 1
ATOM 1445 C CA . ALA A 1 194 ? -2.671 -0.463 9.228 1.00 96.69 194 ALA A CA 1
ATOM 1446 C C . ALA A 1 194 ? -1.499 -1.423 8.963 1.00 96.69 194 ALA A C 1
ATOM 1448 O O . ALA A 1 194 ? -1.702 -2.478 8.364 1.00 96.69 194 ALA A O 1
ATOM 1449 N N . ALA A 1 195 ? -0.293 -1.106 9.446 1.00 96.69 195 ALA A N 1
ATOM 1450 C CA . ALA A 1 195 ? 0.884 -1.955 9.270 1.00 96.69 195 ALA A CA 1
ATOM 1451 C C . ALA A 1 195 ? 0.712 -3.335 9.930 1.00 96.69 195 ALA A C 1
ATOM 1453 O O . ALA A 1 195 ? 0.943 -4.355 9.280 1.00 96.69 195 ALA A O 1
ATOM 1454 N N . TRP A 1 196 ? 0.243 -3.378 11.183 1.00 97.69 196 TRP A N 1
ATOM 1455 C CA . TRP A 1 196 ? -0.070 -4.633 11.874 1.00 97.69 196 TRP A CA 1
ATOM 1456 C C . TRP A 1 196 ? -1.131 -5.436 11.123 1.00 97.69 196 TRP A C 1
ATOM 1458 O O . TRP A 1 196 ? -0.946 -6.624 10.877 1.00 97.69 196 TRP A O 1
ATOM 1468 N N . ALA A 1 197 ? -2.225 -4.795 10.708 1.00 98.25 197 ALA A N 1
ATOM 1469 C CA . AL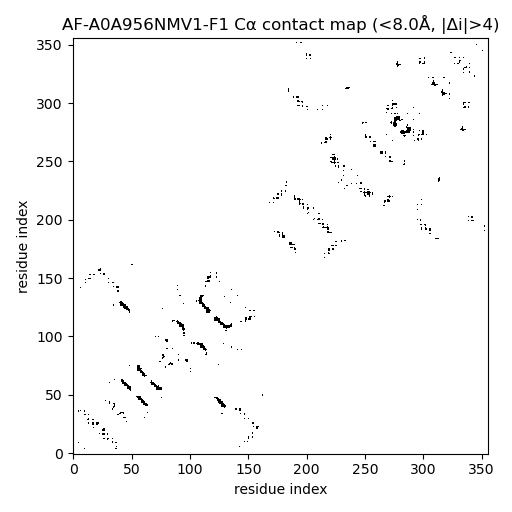A A 1 197 ? -3.300 -5.460 9.981 1.00 98.25 197 ALA A CA 1
ATOM 1470 C C . ALA A 1 197 ? -2.805 -6.086 8.664 1.00 98.25 197 ALA A C 1
ATOM 1472 O O . ALA A 1 197 ? -3.147 -7.230 8.358 1.00 98.25 197 ALA A O 1
ATOM 1473 N N . VAL A 1 198 ? -1.965 -5.371 7.908 1.00 98.19 198 VAL A N 1
ATOM 1474 C CA . VAL A 1 198 ? -1.360 -5.872 6.664 1.00 98.19 198 VAL A CA 1
ATOM 1475 C C . VAL A 1 198 ? -0.447 -7.065 6.930 1.00 98.19 198 VAL A C 1
ATOM 1477 O O . VAL A 1 198 ? -0.571 -8.074 6.237 1.00 98.19 198 VAL A O 1
ATOM 1480 N N . GLU A 1 199 ? 0.436 -6.995 7.927 1.00 98.31 199 GLU A N 1
ATOM 1481 C CA . GLU A 1 199 ? 1.354 -8.099 8.236 1.00 98.31 199 GLU A CA 1
ATOM 1482 C C . GLU A 1 199 ? 0.602 -9.349 8.722 1.00 98.31 199 GLU A C 1
ATOM 1484 O O . GLU A 1 199 ? 0.870 -10.458 8.250 1.00 98.31 199 GLU A O 1
ATOM 1489 N N . LEU A 1 200 ? -0.416 -9.174 9.571 1.00 98.44 200 LEU A N 1
ATOM 1490 C CA . LEU A 1 200 ? -1.320 -10.253 9.981 1.00 98.44 200 LEU A CA 1
ATOM 1491 C C . LEU A 1 200 ? -2.003 -10.890 8.766 1.00 98.44 200 LEU A C 1
ATOM 1493 O O . LEU A 1 200 ? -1.987 -12.111 8.600 1.00 98.44 200 LEU A O 1
ATOM 1497 N N . GLY A 1 201 ? -2.568 -10.068 7.878 1.00 98.38 201 GLY A N 1
ATOM 1498 C CA . GLY A 1 201 ? -3.189 -10.540 6.645 1.00 98.38 201 GLY A CA 1
ATOM 1499 C C . GLY A 1 201 ? -2.206 -11.292 5.744 1.00 98.38 201 GLY A C 1
ATOM 1500 O O . GLY A 1 201 ? -2.546 -12.327 5.168 1.00 98.38 201 GLY A O 1
ATOM 1501 N N . ARG A 1 202 ? -0.962 -10.814 5.644 1.00 98.25 202 ARG A N 1
ATOM 1502 C CA . ARG A 1 202 ? 0.078 -11.426 4.810 1.00 98.25 202 ARG A CA 1
ATOM 1503 C C . ARG A 1 202 ? 0.424 -12.826 5.307 1.00 98.25 202 ARG A C 1
ATOM 1505 O O . ARG A 1 202 ? 0.470 -13.758 4.507 1.00 98.25 202 ARG A O 1
ATOM 1512 N N . ARG A 1 203 ? 0.614 -12.988 6.619 1.00 97.88 203 ARG A N 1
ATOM 1513 C CA . ARG A 1 203 ? 0.877 -14.283 7.273 1.00 97.88 203 ARG A CA 1
ATOM 1514 C C . ARG A 1 203 ? -0.292 -15.259 7.147 1.00 97.88 203 ARG A C 1
ATOM 1516 O O . ARG A 1 203 ? -0.073 -16.460 7.041 1.00 97.88 203 ARG A O 1
ATOM 1523 N N . LEU A 1 204 ? -1.517 -14.742 7.092 1.00 98.06 204 LEU A N 1
ATOM 1524 C CA . LEU A 1 204 ? -2.733 -15.521 6.846 1.00 98.06 204 LEU A CA 1
ATOM 1525 C C . LEU A 1 204 ? -2.969 -15.843 5.355 1.00 98.06 204 LEU A C 1
ATOM 1527 O O . LEU A 1 204 ? -3.957 -16.496 5.024 1.00 98.06 204 LEU A O 1
ATOM 1531 N N . GLY A 1 205 ? -2.083 -15.410 4.450 1.00 97.75 205 GLY A N 1
ATOM 1532 C CA . GLY A 1 205 ? -2.154 -15.735 3.024 1.00 97.75 205 GLY A CA 1
ATOM 1533 C C . GLY A 1 205 ? -3.210 -14.947 2.243 1.00 97.75 205 GLY A C 1
ATOM 1534 O O . GLY A 1 205 ? -3.715 -15.438 1.232 1.00 97.75 205 GLY A O 1
ATOM 1535 N N . LEU A 1 206 ? -3.570 -13.742 2.697 1.00 98.19 206 LEU A N 1
ATOM 1536 C CA . LEU A 1 206 ? -4.550 -12.898 2.010 1.00 98.19 206 LEU A CA 1
ATOM 1537 C C . LEU A 1 206 ? -4.045 -12.419 0.641 1.00 98.19 206 LEU A C 1
ATOM 1539 O O . LEU A 1 206 ? -2.848 -12.261 0.392 1.00 98.19 206 LEU A O 1
ATOM 1543 N N . SER A 1 207 ? -4.992 -12.145 -0.259 1.00 97.19 207 SER A N 1
ATOM 1544 C CA . SER A 1 207 ? -4.688 -11.617 -1.589 1.00 97.19 207 SER A CA 1
ATOM 1545 C C . SER A 1 207 ? -4.112 -10.198 -1.513 1.00 97.19 207 SER A C 1
ATOM 1547 O O . SER A 1 207 ? -4.449 -9.435 -0.610 1.00 97.19 207 SER A O 1
ATOM 1549 N N . ARG A 1 208 ? -3.321 -9.776 -2.515 1.00 91.62 208 ARG A N 1
ATOM 1550 C CA . ARG A 1 208 ? -2.826 -8.382 -2.605 1.00 91.62 208 ARG A CA 1
ATOM 1551 C C . ARG A 1 208 ? -3.948 -7.344 -2.502 1.00 91.62 208 ARG A C 1
ATOM 1553 O O . ARG A 1 208 ? -3.748 -6.285 -1.917 1.00 91.62 208 ARG A O 1
ATOM 1560 N N . ARG A 1 209 ? -5.127 -7.658 -3.050 1.00 94.00 209 ARG A N 1
ATOM 1561 C CA . ARG A 1 209 ? -6.307 -6.792 -2.973 1.00 94.00 209 ARG A CA 1
ATOM 1562 C C . ARG A 1 209 ? -6.783 -6.627 -1.531 1.00 94.00 209 ARG A C 1
ATOM 1564 O O . ARG A 1 209 ? -7.044 -5.511 -1.104 1.00 94.00 209 ARG A O 1
ATOM 1571 N N . ASP A 1 210 ? -6.873 -7.721 -0.785 1.00 97.69 210 ASP A N 1
ATOM 1572 C CA . ASP A 1 210 ? -7.346 -7.685 0.599 1.00 97.69 210 ASP A CA 1
ATOM 1573 C C . ASP A 1 210 ? -6.309 -7.061 1.541 1.00 97.69 210 ASP A C 1
ATOM 1575 O O . ASP A 1 210 ? -6.684 -6.325 2.448 1.00 97.69 210 ASP A O 1
ATOM 1579 N N . LEU A 1 211 ? -5.010 -7.260 1.279 1.00 97.81 211 LEU A N 1
ATOM 1580 C CA . LEU A 1 211 ? -3.938 -6.533 1.968 1.00 97.81 211 LEU A CA 1
ATOM 1581 C C . LEU A 1 211 ? -4.044 -5.023 1.731 1.00 97.81 211 LEU A C 1
ATOM 1583 O O . LEU A 1 211 ? -3.956 -4.249 2.679 1.00 97.81 211 LEU A O 1
ATOM 1587 N N . ARG A 1 212 ? -4.312 -4.593 0.489 1.00 94.19 212 ARG A N 1
ATOM 1588 C CA . ARG A 1 212 ? -4.545 -3.173 0.187 1.00 94.19 212 ARG A CA 1
ATOM 1589 C C . ARG A 1 212 ? -5.788 -2.642 0.899 1.00 94.19 212 ARG A C 1
ATOM 1591 O O . ARG A 1 212 ? -5.773 -1.518 1.388 1.00 94.19 212 ARG A O 1
ATOM 1598 N N . HIS A 1 213 ? -6.853 -3.436 0.995 1.00 96.81 213 HIS A N 1
ATOM 1599 C CA . HIS A 1 213 ? -8.025 -3.059 1.783 1.00 96.81 213 HIS A CA 1
ATOM 1600 C C . HIS A 1 213 ? -7.700 -2.934 3.277 1.00 96.81 213 HIS A C 1
ATOM 1602 O O . HIS A 1 213 ? -8.157 -1.975 3.887 1.00 96.81 213 HIS A O 1
ATOM 1608 N N . LEU A 1 214 ? -6.899 -3.832 3.859 1.00 98.19 214 LEU A N 1
ATOM 1609 C CA . LEU A 1 214 ? -6.460 -3.727 5.257 1.00 98.19 214 LEU A CA 1
ATOM 1610 C C . LEU A 1 214 ? -5.612 -2.478 5.502 1.00 98.19 214 LEU A C 1
ATOM 1612 O O . LEU A 1 214 ? -5.850 -1.784 6.486 1.00 98.19 214 LEU A O 1
ATOM 1616 N N . GLU A 1 215 ? -4.687 -2.155 4.592 1.00 96.19 215 GLU A N 1
ATOM 1617 C CA . GLU A 1 215 ? -3.897 -0.922 4.678 1.00 96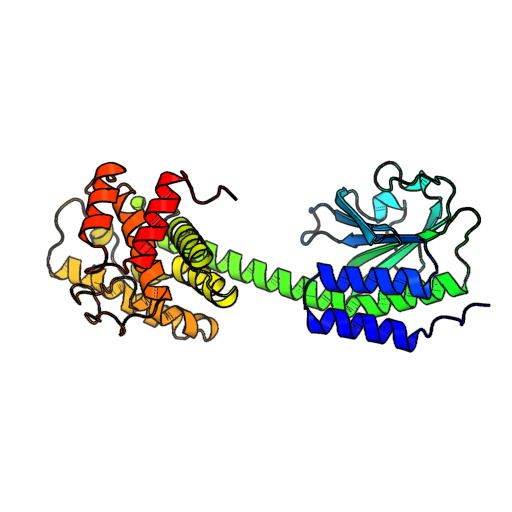.19 215 GLU A CA 1
ATOM 1618 C C . GLU A 1 215 ? -4.820 0.302 4.689 1.00 96.19 215 GLU A C 1
ATOM 1620 O O . GLU A 1 215 ? -4.824 1.087 5.635 1.00 96.19 215 GLU A O 1
ATOM 1625 N N . LEU A 1 216 ? -5.654 0.447 3.655 1.00 95.00 216 LEU A N 1
ATOM 1626 C CA . LEU A 1 216 ? -6.517 1.616 3.511 1.00 95.00 216 LEU A CA 1
ATOM 1627 C C . LEU A 1 216 ? -7.579 1.684 4.614 1.00 95.00 216 LEU A C 1
ATOM 1629 O O . LEU A 1 216 ? -7.849 2.765 5.125 1.00 95.00 216 LEU A O 1
ATOM 1633 N N . GLY A 1 217 ? -8.162 0.546 4.995 1.00 96.31 217 GLY A N 1
ATOM 1634 C CA . GLY A 1 217 ? -9.148 0.433 6.067 1.00 96.31 217 GLY A CA 1
ATOM 1635 C C . GLY A 1 217 ? -8.555 0.788 7.425 1.00 96.31 217 GLY A C 1
ATOM 1636 O O . GLY A 1 217 ? -9.161 1.563 8.160 1.00 96.31 217 GLY A O 1
ATOM 1637 N N . GLY A 1 218 ? -7.345 0.311 7.723 1.00 96.62 218 GLY A N 1
ATOM 1638 C CA . GLY A 1 218 ? -6.606 0.674 8.930 1.00 96.62 218 GLY A CA 1
ATOM 1639 C C . GLY A 1 218 ? -6.270 2.162 9.002 1.00 96.62 218 GLY A C 1
ATOM 1640 O O . GLY A 1 218 ? -6.357 2.747 10.075 1.00 96.62 218 GLY A O 1
ATOM 1641 N N . LEU A 1 219 ? -5.997 2.817 7.872 1.00 95.06 219 LEU A N 1
ATOM 1642 C CA . LEU A 1 219 ? -5.735 4.259 7.850 1.00 95.06 219 LEU A CA 1
ATOM 1643 C C . LEU A 1 219 ? -6.968 5.118 8.180 1.00 95.06 219 LEU A C 1
ATOM 1645 O O . LEU A 1 219 ? -6.810 6.220 8.697 1.00 95.06 219 LEU A O 1
ATOM 1649 N N . VAL A 1 220 ? -8.187 4.652 7.878 1.00 94.69 220 VAL A N 1
ATOM 1650 C CA . VAL A 1 220 ? -9.412 5.474 8.019 1.00 94.69 220 VAL A CA 1
ATOM 1651 C C . VAL A 1 220 ? -10.467 4.915 8.964 1.00 94.69 220 VAL A C 1
ATOM 1653 O O . VAL A 1 220 ? -11.524 5.533 9.099 1.00 94.69 220 VAL A O 1
ATOM 1656 N N . HIS A 1 221 ? -10.206 3.793 9.639 1.00 96.56 221 HIS A N 1
ATOM 1657 C CA . HIS A 1 221 ? -11.162 3.157 10.557 1.00 96.56 221 HIS A CA 1
ATOM 1658 C C . HIS A 1 221 ? -11.728 4.140 11.595 1.00 96.56 221 HIS A C 1
ATOM 1660 O O . HIS A 1 221 ? -12.919 4.122 11.895 1.00 96.56 221 HIS A O 1
ATOM 1666 N N . ASP A 1 222 ? -10.883 5.062 12.054 1.00 95.62 222 ASP A N 1
ATOM 1667 C CA . ASP A 1 222 ? -11.172 6.027 13.105 1.00 95.62 222 ASP A CA 1
ATOM 1668 C C . ASP A 1 222 ? -11.611 7.413 12.596 1.00 95.62 222 ASP A C 1
ATOM 1670 O O . ASP A 1 222 ? -11.803 8.324 13.404 1.00 95.62 222 ASP A O 1
ATOM 1674 N N . ILE A 1 223 ? -11.830 7.621 11.286 1.00 95.38 223 ILE A N 1
ATOM 1675 C CA . ILE A 1 223 ? -12.189 8.949 10.728 1.00 95.38 223 ILE A CA 1
ATOM 1676 C C . ILE A 1 223 ? -13.453 9.551 11.366 1.00 95.38 223 ILE A C 1
ATOM 1678 O O . ILE A 1 223 ? -13.660 10.767 11.387 1.00 95.38 223 ILE A O 1
ATOM 1682 N N . GLY A 1 224 ? -14.299 8.699 11.946 1.00 95.00 224 GLY A N 1
ATOM 1683 C CA . GLY A 1 224 ? -15.424 9.057 12.800 1.00 95.00 224 GLY A CA 1
ATOM 1684 C C . GLY A 1 224 ? -15.088 9.978 13.975 1.00 95.00 224 GLY A C 1
ATOM 1685 O O . GLY A 1 224 ? -15.905 10.832 14.337 1.00 95.00 224 GLY A O 1
ATOM 1686 N N . LYS A 1 225 ? -13.876 9.875 14.529 1.00 93.38 225 LYS A N 1
ATOM 1687 C CA . LYS A 1 225 ? -13.429 10.643 15.700 1.00 93.38 225 LYS A CA 1
ATOM 1688 C C . LYS A 1 225 ? -13.399 12.149 15.468 1.00 93.38 225 LYS A C 1
ATOM 1690 O O . LYS A 1 225 ? -13.625 12.892 16.414 1.00 93.38 225 LYS A O 1
ATOM 1695 N N . LEU A 1 226 ? -13.297 12.606 14.215 1.00 91.44 226 LEU A N 1
ATOM 1696 C CA . LEU A 1 226 ? -13.451 14.024 13.852 1.00 91.44 226 LEU A CA 1
ATOM 1697 C C . LEU A 1 226 ? -14.827 14.613 14.229 1.00 91.44 226 LEU A C 1
ATOM 1699 O O . LEU A 1 226 ? -15.016 15.821 14.181 1.00 91.44 226 LEU A O 1
ATOM 1703 N N . GLY A 1 227 ? -15.821 13.775 14.550 1.00 90.56 227 GLY A N 1
ATOM 1704 C CA . GLY A 1 227 ? -17.149 14.208 15.006 1.00 90.56 227 GLY A CA 1
ATOM 1705 C C . GLY A 1 227 ? -17.334 14.166 16.513 1.00 90.56 227 GLY A C 1
ATOM 1706 O O . GLY A 1 227 ? -18.417 14.495 16.987 1.00 90.56 227 GLY A O 1
ATOM 1707 N N . ILE A 1 228 ? -16.316 13.734 17.254 1.00 93.19 228 ILE A N 1
ATOM 1708 C CA . ILE A 1 228 ? -16.387 13.564 18.699 1.00 93.19 228 ILE A CA 1
ATOM 1709 C C . ILE A 1 228 ? -15.678 14.754 19.358 1.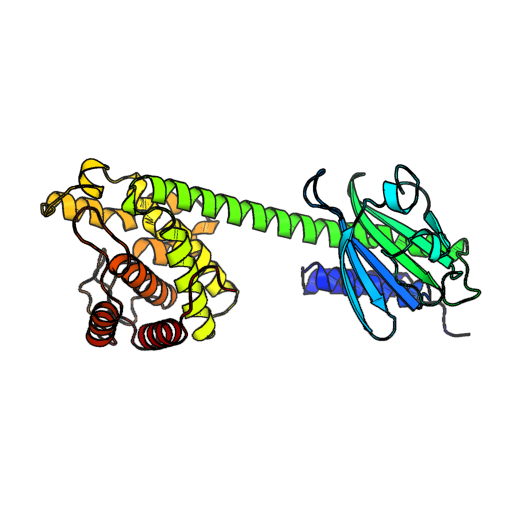00 93.19 228 ILE A C 1
ATOM 1711 O O . ILE A 1 228 ? -14.547 15.065 18.986 1.00 93.19 228 ILE A O 1
ATOM 1715 N N . PRO A 1 229 ? -16.300 15.435 20.337 1.00 92.06 229 PRO A N 1
ATOM 1716 C CA . PRO A 1 229 ? -15.659 16.529 21.056 1.00 92.06 229 PRO A CA 1
ATOM 1717 C C . PRO A 1 229 ? -14.358 16.083 21.734 1.00 92.06 229 PRO A C 1
ATOM 1719 O O . PRO A 1 229 ? -14.334 15.080 22.451 1.00 92.06 229 PRO A O 1
ATOM 1722 N N . THR A 1 230 ? -13.296 16.875 21.586 1.00 88.00 230 THR A N 1
ATOM 1723 C CA . THR A 1 230 ? -11.984 16.617 22.209 1.00 88.00 230 THR A CA 1
ATOM 1724 C C . THR A 1 230 ? -12.071 16.526 23.730 1.00 88.00 230 THR A C 1
ATOM 1726 O O . THR A 1 230 ? -11.454 15.655 24.327 1.00 88.00 230 THR A O 1
ATOM 1729 N N . ALA A 1 231 ? -12.941 17.323 24.361 1.00 89.62 231 ALA A N 1
ATOM 1730 C CA . ALA A 1 231 ? -13.215 17.247 25.800 1.00 89.62 231 ALA A CA 1
ATOM 1731 C C . ALA A 1 231 ? -13.720 15.865 26.268 1.00 89.62 231 ALA A C 1
ATOM 1733 O O . ALA A 1 231 ? -13.582 15.536 27.444 1.00 89.62 231 ALA A O 1
ATOM 1734 N N . VAL A 1 232 ? -14.307 15.067 25.366 1.00 91.06 232 VAL A N 1
ATOM 1735 C CA . VAL A 1 232 ? -14.722 13.683 25.635 1.00 91.06 232 VAL A CA 1
ATOM 1736 C C . VAL A 1 232 ? -13.604 12.696 25.292 1.00 91.06 232 VAL A C 1
ATOM 1738 O O . VAL A 1 232 ? -13.371 11.770 26.065 1.00 91.06 232 VAL A O 1
ATOM 1741 N N . LEU A 1 233 ? -12.897 12.896 24.172 1.00 87.12 233 LEU A N 1
ATOM 1742 C CA . LEU A 1 233 ? -11.785 12.031 23.749 1.00 87.12 233 LEU A CA 1
ATOM 1743 C C . LEU A 1 233 ? -10.603 12.056 24.732 1.00 87.12 233 LEU A C 1
ATOM 1745 O O . LEU A 1 233 ? -10.060 11.002 25.056 1.00 87.12 233 LEU A O 1
ATOM 1749 N N . ASP A 1 234 ? -10.252 13.239 25.237 1.00 87.69 234 ASP A N 1
ATOM 1750 C CA . ASP A 1 234 ? -9.081 13.476 26.092 1.00 87.69 234 ASP A CA 1
ATOM 1751 C C . ASP A 1 234 ? -9.433 13.543 27.586 1.00 87.69 234 ASP A C 1
ATOM 1753 O O . ASP A 1 234 ? -8.632 13.989 28.413 1.00 87.69 234 ASP A O 1
ATOM 1757 N N . LYS A 1 235 ? -10.646 13.121 27.962 1.00 87.19 235 LYS A N 1
ATOM 1758 C CA . LYS A 1 235 ? -11.104 13.190 29.349 1.00 87.19 235 LYS A CA 1
ATOM 1759 C C . LYS A 1 235 ? -10.219 12.337 30.261 1.00 87.19 235 LYS A C 1
ATOM 1761 O O . LYS A 1 235 ? -10.119 11.120 30.109 1.00 87.19 235 LYS A O 1
ATOM 1766 N N . VAL A 1 236 ? -9.642 12.977 31.276 1.00 85.06 236 VAL A N 1
ATOM 1767 C CA . VAL A 1 236 ? -8.923 12.292 32.355 1.00 85.06 236 VAL A CA 1
ATOM 1768 C C . VAL A 1 236 ? -9.944 11.786 33.377 1.00 85.06 236 VAL A C 1
ATOM 1770 O O . VAL A 1 236 ? -10.551 12.570 34.106 1.00 85.06 236 VAL A O 1
ATOM 1773 N N . GLY A 1 237 ? -10.155 10.468 33.415 1.00 84.44 237 GLY A N 1
ATOM 1774 C CA . GLY A 1 237 ? -11.079 9.802 34.340 1.00 84.44 237 GLY A CA 1
ATOM 1775 C C . GLY A 1 237 ? -12.188 9.007 33.637 1.00 84.44 237 GLY A C 1
ATOM 1776 O O . GLY A 1 237 ? -12.177 8.863 32.415 1.00 84.44 237 GLY A O 1
ATOM 1777 N N . PRO A 1 238 ? -13.149 8.444 34.393 1.00 86.75 238 PRO A N 1
ATOM 1778 C CA . PRO A 1 238 ? -14.200 7.624 33.810 1.00 86.75 238 PRO A CA 1
ATOM 1779 C C . PRO A 1 238 ? -15.158 8.460 32.955 1.00 86.75 238 PRO A C 1
ATOM 1781 O O . PRO A 1 238 ? -15.608 9.542 33.342 1.00 86.75 238 PRO A O 1
ATOM 1784 N N . LEU A 1 239 ? -15.523 7.903 31.803 1.00 90.62 239 LEU A N 1
ATOM 1785 C CA . LEU A 1 239 ? -16.590 8.427 30.961 1.00 90.62 239 LEU A CA 1
ATOM 1786 C C . LEU A 1 239 ? -17.960 8.111 31.575 1.00 90.62 239 LEU A C 1
ATOM 1788 O O . LEU A 1 239 ? -18.205 7.001 32.060 1.00 90.62 239 LEU A O 1
ATOM 1792 N N . THR A 1 240 ? -18.873 9.070 31.500 1.00 95.19 240 THR A N 1
ATOM 1793 C CA . THR A 1 240 ? -20.308 8.867 31.722 1.00 95.19 240 THR A CA 1
ATOM 1794 C C . THR A 1 240 ? -20.898 7.983 30.622 1.00 95.19 240 THR A C 1
ATOM 1796 O O . THR A 1 240 ? -20.282 7.765 29.579 1.00 95.19 240 THR A O 1
ATOM 1799 N N . THR A 1 241 ? -22.111 7.464 30.826 1.00 94.69 241 THR A N 1
ATOM 1800 C CA . THR A 1 241 ? -22.797 6.667 29.795 1.00 94.69 241 THR A CA 1
ATOM 1801 C C . THR A 1 241 ? -22.982 7.457 28.499 1.00 94.69 241 THR A C 1
ATOM 1803 O O . THR A 1 241 ? -22.588 6.966 27.451 1.00 94.69 241 THR A O 1
ATOM 1806 N N . ALA A 1 242 ? -23.442 8.710 28.579 1.00 95.31 242 ALA A N 1
ATOM 1807 C CA . ALA A 1 242 ? -23.627 9.562 27.402 1.00 95.31 242 ALA A CA 1
ATOM 1808 C C . ALA A 1 242 ? -22.311 9.841 26.651 1.00 95.31 242 ALA A C 1
ATOM 1810 O O . ALA A 1 242 ? -22.276 9.822 25.425 1.00 95.31 242 ALA A O 1
ATOM 1811 N N . GLU A 1 243 ? -21.208 10.057 27.375 1.00 95.25 243 GLU A N 1
ATOM 1812 C CA . GLU A 1 243 ? -19.883 10.230 26.766 1.00 95.25 243 GLU A CA 1
ATOM 1813 C C . GLU A 1 243 ? -19.388 8.943 26.089 1.00 95.25 243 GLU A C 1
ATOM 1815 O O . GLU A 1 243 ? -18.825 9.002 24.997 1.00 95.25 243 GLU A O 1
ATOM 1820 N N . ARG A 1 244 ? -19.625 7.772 26.699 1.00 93.88 244 ARG A N 1
ATOM 1821 C CA . ARG A 1 244 ? -19.307 6.480 26.069 1.00 93.88 244 ARG A CA 1
ATOM 1822 C C . ARG A 1 244 ? -20.115 6.260 24.798 1.00 93.88 244 ARG A C 1
ATOM 1824 O O . ARG A 1 244 ? -19.538 5.819 23.810 1.00 93.88 244 ARG A O 1
ATOM 1831 N N . ASP A 1 245 ? -21.407 6.566 24.816 1.00 94.44 245 ASP A N 1
ATOM 1832 C CA . ASP A 1 245 ? -22.280 6.414 23.648 1.00 94.44 245 ASP A CA 1
ATOM 1833 C C . ASP A 1 245 ? -21.842 7.345 22.513 1.00 94.44 245 ASP A C 1
ATOM 1835 O O . ASP A 1 245 ? -21.808 6.941 21.351 1.00 94.44 245 ASP A O 1
ATOM 1839 N N . LEU A 1 246 ? -21.394 8.557 22.854 1.00 95.19 246 LEU A N 1
ATOM 1840 C CA . LEU A 1 246 ? 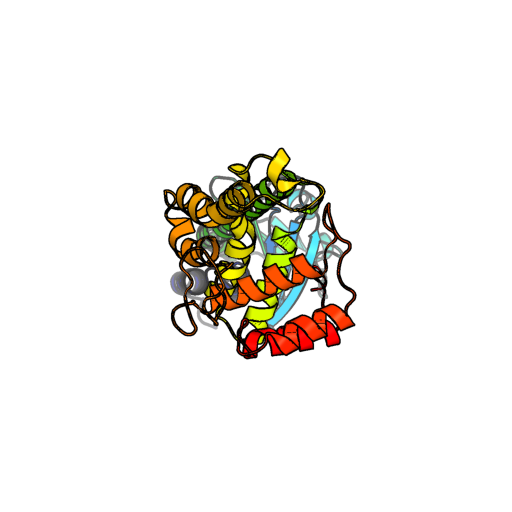-20.822 9.484 21.886 1.00 95.19 246 LEU A CA 1
ATOM 1841 C C . LEU A 1 246 ? -19.559 8.904 21.241 1.00 95.19 246 LEU A C 1
ATOM 1843 O O . LEU A 1 246 ? -19.481 8.856 20.018 1.00 95.19 246 LEU A O 1
ATOM 1847 N N . ILE A 1 247 ? -18.607 8.379 22.020 1.00 93.50 247 ILE A N 1
ATOM 1848 C CA . ILE A 1 247 ? -17.429 7.702 21.448 1.00 93.50 247 ILE A CA 1
ATOM 1849 C C . ILE A 1 247 ? -17.850 6.505 20.589 1.00 93.50 247 ILE A C 1
ATOM 1851 O O . ILE A 1 247 ? -17.344 6.350 19.481 1.00 93.50 247 ILE A O 1
ATOM 1855 N N . ARG A 1 248 ? -18.800 5.684 21.048 1.00 96.19 248 ARG A N 1
ATOM 1856 C CA . ARG A 1 248 ? -19.299 4.509 20.312 1.00 96.19 248 ARG A CA 1
ATOM 1857 C C . ARG A 1 248 ? -20.010 4.853 19.003 1.00 96.19 248 ARG A C 1
ATOM 1859 O O . ARG A 1 248 ? -20.180 3.964 18.179 1.00 96.19 248 ARG A O 1
ATOM 1866 N N . SER A 1 249 ? -20.374 6.117 18.783 1.00 96.81 249 SER A N 1
ATOM 1867 C CA . SER A 1 249 ? -20.965 6.583 17.522 1.00 96.81 249 SER A CA 1
ATOM 1868 C C . SER A 1 249 ? -19.946 6.799 16.396 1.00 96.81 249 SER A C 1
ATOM 1870 O O . SER A 1 249 ? -20.337 6.897 15.232 1.00 96.81 249 SER A O 1
ATOM 1872 N N . HIS A 1 250 ? -18.640 6.855 16.701 1.00 96.75 250 HIS A N 1
ATOM 1873 C CA . HIS A 1 250 ? -17.624 7.139 15.683 1.00 96.75 250 HIS A CA 1
ATOM 1874 C C . HIS A 1 250 ? -17.616 6.154 14.494 1.00 96.75 250 HIS A C 1
ATOM 1876 O O . HIS A 1 250 ? -17.397 6.635 13.384 1.00 96.75 250 HIS A O 1
ATOM 1882 N N . PRO A 1 251 ? -17.904 4.841 14.621 1.00 98.00 251 PRO A N 1
ATOM 1883 C CA . PRO A 1 251 ? -17.908 3.959 13.457 1.00 98.00 251 PRO A CA 1
ATOM 1884 C C . PRO A 1 251 ? -18.997 4.354 12.450 1.00 98.00 251 PRO A C 1
ATOM 1886 O O . PRO A 1 251 ? -18.731 4.474 11.254 1.00 98.00 251 PRO A O 1
ATOM 1889 N N . ASP A 1 252 ? -20.209 4.658 12.928 1.00 97.88 252 ASP A N 1
ATOM 1890 C CA . ASP A 1 252 ? -21.313 5.109 12.073 1.00 97.88 252 ASP A CA 1
ATOM 1891 C C . ASP A 1 252 ? -21.044 6.501 11.481 1.00 97.88 252 ASP A C 1
ATOM 1893 O O . ASP A 1 252 ? -21.299 6.722 10.296 1.00 97.88 252 ASP A O 1
ATOM 1897 N N . LEU A 1 253 ? -20.464 7.429 12.254 1.00 96.88 253 LEU A N 1
ATOM 1898 C CA . LEU A 1 253 ? -20.016 8.728 11.729 1.00 96.88 253 LEU A CA 1
ATOM 1899 C C . LEU A 1 253 ? -18.940 8.563 10.647 1.00 96.88 253 LEU A C 1
ATOM 1901 O O . LEU A 1 253 ? -18.931 9.299 9.660 1.00 96.88 253 LEU A O 1
ATOM 1905 N N . GLY A 1 254 ? -18.037 7.595 10.814 1.00 96.56 254 GLY A N 1
ATOM 1906 C CA . GLY A 1 254 ? -17.017 7.256 9.827 1.00 96.56 254 GLY A CA 1
ATOM 1907 C C . GLY A 1 254 ? -17.640 6.779 8.518 1.00 96.56 254 GLY A C 1
ATOM 1908 O O . GLY A 1 254 ? -17.308 7.297 7.452 1.00 96.56 254 GLY A O 1
ATOM 1909 N N . VAL A 1 255 ? -18.619 5.873 8.596 1.00 97.75 255 VAL A N 1
ATOM 1910 C CA . VAL A 1 255 ? -19.386 5.428 7.423 1.00 97.75 255 VAL A CA 1
ATOM 1911 C C . VAL A 1 255 ? -20.106 6.595 6.757 1.00 97.75 255 VAL A C 1
ATOM 1913 O O . VAL A 1 255 ? -19.999 6.746 5.545 1.00 97.75 255 VAL A O 1
ATOM 1916 N N . GLN A 1 256 ? -20.795 7.448 7.521 1.00 96.19 256 GLN A N 1
ATOM 1917 C CA . GLN A 1 256 ? -21.507 8.610 6.971 1.00 96.19 256 GLN A CA 1
ATOM 1918 C C . GLN A 1 256 ? -20.581 9.543 6.179 1.00 96.19 256 GLN A C 1
ATOM 1920 O O . GLN A 1 256 ? -20.979 10.059 5.137 1.00 96.19 256 GLN A O 1
ATOM 1925 N N . ARG A 1 257 ? -19.339 9.733 6.640 1.00 93.56 257 ARG A N 1
ATOM 1926 C CA . ARG A 1 257 ? -18.339 10.567 5.955 1.00 93.56 257 ARG A CA 1
ATOM 1927 C C . ARG A 1 257 ? -17.816 9.945 4.668 1.00 93.56 257 ARG A C 1
ATOM 1929 O O . ARG A 1 257 ? -17.569 10.664 3.706 1.00 93.56 257 ARG A O 1
ATOM 1936 N N . LEU A 1 258 ? -17.624 8.629 4.658 1.00 94.88 258 LEU A N 1
ATOM 1937 C CA . LEU A 1 258 ? -16.960 7.933 3.556 1.00 94.88 258 LEU A CA 1
ATOM 1938 C C . LEU A 1 258 ? -17.933 7.388 2.501 1.00 94.88 258 LEU A C 1
ATOM 1940 O O . LEU A 1 258 ? -17.543 7.229 1.348 1.00 94.88 258 LEU A O 1
ATOM 1944 N N . ALA A 1 259 ? -19.195 7.128 2.856 1.00 94.38 259 ALA A N 1
ATOM 1945 C CA . ALA A 1 259 ? -20.158 6.430 1.998 1.00 94.38 259 ALA A CA 1
ATOM 1946 C C . ALA A 1 259 ? -20.474 7.150 0.676 1.00 94.38 259 ALA A C 1
ATOM 1948 O O . ALA A 1 259 ? -20.852 6.501 -0.296 1.00 94.38 259 ALA A O 1
ATOM 1949 N N . ALA A 1 260 ? -20.305 8.474 0.619 1.00 91.94 260 ALA A N 1
ATOM 1950 C CA . ALA A 1 260 ? -20.523 9.252 -0.600 1.00 91.94 260 ALA A CA 1
ATOM 1951 C C . ALA A 1 260 ? -19.417 9.061 -1.657 1.00 91.94 260 ALA A C 1
ATOM 1953 O O . ALA A 1 260 ? -19.591 9.466 -2.804 1.00 91.94 260 ALA A O 1
ATOM 1954 N N . ILE A 1 261 ? -18.282 8.461 -1.288 1.00 92.00 261 ILE A N 1
ATOM 1955 C CA . ILE A 1 261 ? -17.123 8.284 -2.161 1.00 92.00 261 ILE A CA 1
ATOM 1956 C C . ILE A 1 261 ? -17.067 6.805 -2.581 1.00 92.00 261 ILE A C 1
ATOM 1958 O O . ILE A 1 261 ? -16.738 5.949 -1.755 1.00 92.00 261 ILE A O 1
ATOM 1962 N N . PRO A 1 262 ? -17.336 6.472 -3.860 1.00 90.12 262 PRO A N 1
ATOM 1963 C CA . PRO A 1 262 ? -17.438 5.081 -4.314 1.00 90.12 262 PRO A CA 1
ATOM 1964 C C . PRO A 1 262 ? -16.206 4.221 -4.001 1.00 90.12 262 PRO A C 1
ATOM 1966 O O . PRO A 1 262 ? -16.342 3.039 -3.691 1.00 90.12 262 PRO A O 1
ATOM 1969 N N . GLY A 1 263 ? -15.010 4.820 -4.023 1.00 87.94 263 GLY A N 1
ATOM 1970 C CA . GLY A 1 263 ? -13.753 4.136 -3.709 1.00 87.94 263 GLY A CA 1
ATOM 1971 C C . GLY A 1 263 ? -13.661 3.593 -2.277 1.00 87.94 263 GLY A C 1
ATOM 1972 O O . GLY A 1 263 ? -12.910 2.652 -2.044 1.00 87.94 263 GLY A O 1
ATOM 1973 N N . PHE A 1 264 ? -14.445 4.122 -1.329 1.00 93.56 264 PHE A N 1
ATOM 1974 C CA . PHE A 1 264 ? -14.454 3.646 0.058 1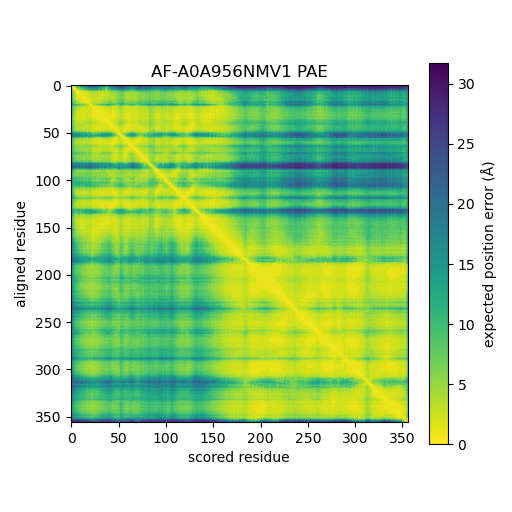.00 93.56 264 PHE A CA 1
ATOM 1975 C C . PHE A 1 264 ? -15.461 2.539 0.337 1.00 93.56 264 PHE A C 1
ATOM 1977 O O . PHE A 1 264 ? -15.386 1.935 1.406 1.00 93.56 264 PHE A O 1
ATOM 1984 N N . ALA A 1 265 ? -16.362 2.222 -0.597 1.00 95.75 265 ALA A N 1
ATOM 1985 C CA . ALA A 1 265 ? -17.393 1.207 -0.389 1.00 95.75 265 ALA A CA 1
ATOM 1986 C C . ALA A 1 265 ? -16.841 -0.142 0.132 1.00 95.75 265 ALA A C 1
ATOM 1988 O O . ALA A 1 265 ? -17.407 -0.664 1.097 1.00 95.75 265 ALA A O 1
ATOM 1989 N N . PRO A 1 266 ? -15.715 -0.683 -0.387 1.00 95.81 266 PRO A N 1
ATOM 1990 C CA . PRO A 1 266 ? -15.132 -1.924 0.134 1.00 95.81 266 PRO A CA 1
ATOM 1991 C C . PRO A 1 266 ? -14.582 -1.816 1.564 1.00 95.81 266 PRO A C 1
ATOM 1993 O O . PRO A 1 266 ? -14.407 -2.834 2.229 1.00 95.81 266 PRO A O 1
ATOM 1996 N N . LEU A 1 267 ? -14.291 -0.600 2.039 1.00 96.38 267 LEU A N 1
ATOM 1997 C CA . LEU A 1 267 ? -13.684 -0.349 3.348 1.00 96.38 267 LEU A CA 1
ATOM 1998 C C . LEU A 1 267 ? -14.720 -0.066 4.441 1.00 96.38 267 LEU A C 1
ATOM 2000 O O . LEU A 1 267 ? -14.404 -0.189 5.624 1.00 96.38 267 LEU A O 1
ATOM 2004 N N . LEU A 1 268 ? -15.957 0.288 4.072 1.00 97.75 268 LEU A N 1
ATOM 2005 C CA . LEU A 1 268 ? -17.008 0.644 5.031 1.00 97.75 268 LEU A CA 1
ATOM 2006 C C . LEU A 1 268 ? -17.254 -0.427 6.107 1.00 97.75 268 LEU A C 1
ATOM 2008 O O . LEU A 1 268 ? -17.442 -0.030 7.256 1.00 97.75 268 LEU A O 1
ATOM 2012 N N . PRO A 1 269 ? -17.207 -1.748 5.824 1.00 98.12 269 PRO A N 1
ATOM 2013 C CA . PRO A 1 269 ? -17.343 -2.755 6.874 1.00 98.12 269 PRO A CA 1
ATOM 2014 C C . PRO A 1 269 ? -16.244 -2.670 7.938 1.00 98.12 269 PRO A C 1
ATOM 2016 O O . PRO A 1 269 ? -16.539 -2.783 9.121 1.00 98.12 269 PRO A O 1
ATOM 2019 N N . MET A 1 270 ? -14.992 -2.417 7.545 1.00 98.38 270 MET A N 1
ATOM 2020 C CA . MET A 1 270 ? -13.884 -2.215 8.487 1.00 98.38 270 MET A CA 1
ATOM 2021 C C . MET A 1 270 ? -14.100 -0.959 9.326 1.00 98.38 270 MET A C 1
ATOM 2023 O O . MET A 1 270 ? -14.006 -1.010 10.546 1.00 98.38 270 MET A O 1
ATOM 2027 N N . VAL A 1 271 ? -14.490 0.148 8.698 1.00 97.94 271 VAL A N 1
ATOM 2028 C CA . VAL A 1 271 ? -14.783 1.398 9.415 1.00 97.94 271 VAL A CA 1
ATOM 2029 C C . VAL A 1 271 ? -15.925 1.206 10.410 1.00 97.94 271 VAL A C 1
ATOM 2031 O O . VAL A 1 271 ? -15.824 1.637 11.552 1.00 97.94 271 VAL A O 1
ATOM 2034 N N . ARG A 1 272 ? -16.994 0.513 10.017 1.00 98.44 272 ARG A N 1
ATOM 2035 C CA . ARG A 1 272 ? -18.188 0.357 10.850 1.00 98.44 272 ARG A CA 1
ATOM 2036 C C . ARG A 1 272 ? -18.030 -0.657 11.975 1.00 98.44 272 ARG A C 1
ATOM 2038 O O . ARG A 1 272 ? -18.568 -0.445 13.054 1.00 98.44 272 ARG A O 1
ATOM 2045 N N . HIS A 1 273 ? -17.349 -1.765 11.702 1.00 98.44 273 HIS A N 1
ATOM 2046 C CA . HIS A 1 273 ? -17.412 -2.962 12.539 1.00 98.44 273 HIS A CA 1
ATOM 2047 C C . HIS A 1 273 ? -16.090 -3.297 13.230 1.00 98.44 273 HIS A C 1
ATOM 2049 O O . HIS A 1 273 ? -16.005 -4.332 13.877 1.00 98.44 273 HIS A O 1
ATOM 2055 N N . HIS A 1 274 ? -15.055 -2.453 13.145 1.00 97.88 274 HIS A N 1
ATOM 2056 C CA . HIS A 1 274 ? -13.765 -2.741 13.791 1.00 97.88 274 HIS A CA 1
ATOM 2057 C C . HIS A 1 274 ? -13.825 -2.844 15.328 1.00 97.88 274 HIS A C 1
ATOM 2059 O O . HIS A 1 274 ? -12.862 -3.321 15.924 1.00 97.88 274 HIS A O 1
ATOM 2065 N N . HIS A 1 275 ? -14.937 -2.467 15.972 1.00 97.81 275 HIS A N 1
ATOM 2066 C CA . HIS A 1 275 ? -15.191 -2.705 17.403 1.00 97.81 275 HIS A CA 1
ATOM 2067 C C . HIS A 1 275 ? -16.140 -3.877 17.693 1.00 97.81 275 HIS A C 1
ATOM 2069 O O . HIS A 1 275 ? -16.493 -4.105 18.854 1.00 97.81 275 HIS A O 1
ATOM 2075 N N . GLU A 1 276 ? -16.568 -4.620 16.674 1.00 98.19 276 GLU A N 1
ATOM 2076 C CA . GLU A 1 276 ? -17.318 -5.860 16.865 1.00 98.19 276 GLU A CA 1
ATOM 2077 C C . GLU A 1 276 ? -16.390 -6.956 17.399 1.00 98.19 276 GLU A C 1
ATOM 2079 O O . GLU A 1 276 ? -15.209 -7.021 17.057 1.00 98.19 276 GLU A O 1
ATOM 2084 N N . LEU A 1 277 ? -16.925 -7.824 18.254 1.00 97.94 277 LEU A N 1
ATOM 2085 C CA . LEU A 1 277 ? -16.193 -8.915 18.898 1.00 97.94 277 LEU A CA 1
ATOM 2086 C C . LEU A 1 277 ? -16.971 -10.206 18.681 1.00 97.94 277 LEU A C 1
ATOM 2088 O O . LEU A 1 277 ? -18.196 -10.169 18.689 1.00 97.94 277 LEU A O 1
ATOM 2092 N N . LEU A 1 278 ? -16.282 -11.337 18.512 1.00 97.75 278 LEU A N 1
ATOM 2093 C CA . LEU A 1 278 ? -16.939 -12.586 18.091 1.00 97.75 278 LEU A CA 1
ATOM 2094 C C . LEU A 1 278 ? -18.016 -13.077 19.078 1.00 97.75 278 LEU A C 1
ATOM 2096 O O . LEU A 1 278 ? -18.988 -13.693 18.652 1.00 97.75 278 LEU A O 1
ATOM 2100 N N . ASP A 1 279 ? -17.904 -12.733 20.363 1.00 96.88 279 ASP A N 1
ATOM 2101 C CA . ASP A 1 279 ? -18.888 -13.053 21.404 1.00 96.88 279 ASP A CA 1
ATOM 2102 C C . ASP A 1 279 ? -20.147 -12.156 21.385 1.00 96.88 279 ASP A C 1
ATOM 2104 O O . ASP A 1 279 ? -21.096 -12.390 22.144 1.00 96.88 279 ASP A O 1
ATOM 2108 N N . GLY A 1 280 ? -20.182 -11.133 20.526 1.00 96.88 280 GLY A N 1
ATOM 2109 C CA . GLY A 1 280 ? -21.265 -10.153 20.415 1.00 96.88 280 GLY A CA 1
ATOM 2110 C C . GLY A 1 280 ? -21.249 -9.070 21.492 1.00 96.88 280 GLY A C 1
ATOM 2111 O O . GLY A 1 280 ? -22.204 -8.304 21.601 1.00 96.88 280 GLY A O 1
ATOM 2112 N N . SER A 1 281 ? -20.188 -8.981 22.303 1.00 96.12 281 SER A N 1
ATOM 2113 C CA . SER A 1 281 ? -20.014 -7.899 23.288 1.00 96.12 281 SER A CA 1
ATOM 2114 C C . SER A 1 281 ? -19.513 -6.583 22.672 1.00 96.12 281 SER A C 1
ATOM 2116 O O . SER A 1 281 ? -19.393 -5.572 23.374 1.00 96.12 281 SER A O 1
ATOM 2118 N N . GLY A 1 282 ? -19.199 -6.607 21.373 1.00 96.06 282 GLY A N 1
ATOM 2119 C CA . GLY A 1 282 ? -18.766 -5.461 20.583 1.00 96.06 282 GLY A CA 1
ATOM 2120 C C . GLY A 1 282 ? -19.891 -4.490 20.211 1.00 96.06 282 GLY A C 1
ATOM 2121 O O . GLY A 1 282 ? -21.012 -4.564 20.713 1.00 96.06 282 GLY A O 1
ATOM 2122 N N . TYR A 1 283 ? -19.558 -3.517 19.366 1.00 97.12 283 TYR A N 1
ATOM 2123 C CA . TYR A 1 283 ? -20.477 -2.480 18.885 1.00 97.12 283 TYR A CA 1
ATOM 2124 C C . TYR A 1 283 ? -20.093 -2.061 17.449 1.00 97.12 283 TYR A C 1
ATOM 2126 O O . TYR A 1 283 ? -18.942 -2.277 17.056 1.00 97.12 283 TYR A O 1
ATOM 2134 N N . PRO A 1 284 ? -20.988 -1.427 16.660 1.00 95.62 284 PRO A N 1
ATOM 2135 C CA . PRO A 1 284 ? -22.305 -0.883 17.022 1.00 95.62 284 PRO A CA 1
ATOM 2136 C C . PRO A 1 284 ? -23.487 -1.868 16.994 1.00 95.62 284 PRO A C 1
ATOM 2138 O O . PRO A 1 284 ? -24.521 -1.554 17.579 1.00 95.62 284 PRO A O 1
ATOM 2141 N N . LEU A 1 285 ? -23.375 -3.017 16.326 1.00 95.50 285 LEU A N 1
ATOM 2142 C CA . LEU A 1 285 ? -24.489 -3.946 16.098 1.00 95.50 285 LEU A CA 1
ATOM 2143 C C . LEU A 1 285 ? -24.454 -5.186 17.002 1.00 95.50 285 LEU A C 1
ATOM 2145 O O . LEU A 1 285 ? -25.486 -5.840 17.140 1.00 95.50 285 LEU A O 1
ATOM 2149 N N . GLY A 1 286 ? -23.314 -5.501 17.623 1.00 96.38 286 GLY A N 1
ATOM 2150 C CA . GLY A 1 286 ? -23.164 -6.705 18.446 1.00 96.38 286 GLY A CA 1
ATOM 2151 C C . GLY A 1 286 ? -23.120 -7.976 17.597 1.00 96.38 286 GLY A C 1
ATOM 2152 O O . GLY A 1 286 ? -23.719 -8.987 17.968 1.00 96.38 286 GLY A O 1
ATOM 2153 N N . LEU A 1 287 ? -22.453 -7.892 16.440 1.00 96.94 287 LEU A N 1
ATOM 2154 C CA . LEU A 1 287 ? -22.286 -9.005 15.502 1.00 96.94 287 LEU A CA 1
ATOM 2155 C C . LEU A 1 287 ? -21.504 -10.146 16.157 1.00 96.94 287 LEU A C 1
ATOM 2157 O O . LEU A 1 287 ? -20.645 -9.900 17.003 1.00 96.94 287 LEU A O 1
ATOM 2161 N N . LYS A 1 288 ? -21.766 -11.385 15.736 1.00 96.06 288 LYS A N 1
ATOM 2162 C CA . LYS A 1 288 ? -21.104 -12.583 16.262 1.00 96.06 288 LYS A CA 1
ATOM 2163 C C . LYS A 1 288 ? -20.417 -13.377 15.175 1.00 96.06 288 LYS A C 1
ATOM 2165 O O . LYS A 1 288 ? -20.869 -13.398 14.036 1.00 96.06 288 LYS A O 1
ATOM 2170 N N . ASP A 1 289 ? -19.338 -14.052 15.557 1.00 93.00 289 ASP A N 1
ATOM 2171 C CA . ASP A 1 289 ? -18.672 -15.069 14.744 1.00 93.00 289 ASP A CA 1
ATOM 2172 C C . ASP A 1 289 ? -18.608 -14.718 13.237 1.00 93.00 289 ASP A C 1
ATOM 2174 O O . ASP A 1 289 ? -17.985 -13.734 12.823 1.00 93.00 289 ASP A O 1
ATOM 2178 N N . ASP A 1 290 ? -19.242 -15.539 12.402 1.00 90.38 290 ASP A N 1
ATOM 2179 C CA . ASP A 1 290 ? -19.351 -15.498 10.942 1.00 90.38 290 ASP A CA 1
ATOM 2180 C C . ASP A 1 290 ? -20.096 -14.288 10.363 1.00 90.38 290 ASP A C 1
ATOM 2182 O O . ASP A 1 290 ? -19.927 -13.999 9.178 1.00 90.38 290 ASP A O 1
ATOM 2186 N N . GLU A 1 291 ? -20.786 -13.497 11.184 1.00 95.38 291 GLU A N 1
ATOM 2187 C CA . GLU A 1 291 ? -21.339 -12.200 10.777 1.00 95.38 291 GLU A CA 1
ATOM 2188 C C . GLU A 1 291 ? -20.245 -11.135 10.587 1.00 95.38 291 GLU A C 1
ATOM 2190 O O . GLU A 1 291 ? -20.442 -10.160 9.860 1.00 95.38 291 GLU A O 1
ATOM 2195 N N . ILE A 1 292 ? -19.073 -11.319 11.211 1.00 97.44 292 ILE A N 1
ATOM 2196 C CA . ILE A 1 292 ? -17.949 -10.381 11.134 1.00 97.44 292 ILE A CA 1
ATOM 2197 C C . ILE A 1 292 ? -16.998 -10.806 10.000 1.00 97.44 292 ILE A C 1
ATOM 2199 O O . ILE A 1 292 ? -16.358 -11.859 10.110 1.00 97.44 292 ILE A O 1
ATOM 2203 N N . PRO A 1 293 ? -16.820 -10.001 8.931 1.00 97.19 293 PRO A N 1
ATOM 2204 C CA . PRO A 1 293 ? -15.902 -10.331 7.842 1.00 97.19 293 PRO A CA 1
ATOM 2205 C C . PRO A 1 293 ? -14.456 -10.481 8.324 1.00 97.19 293 PRO A C 1
ATOM 2207 O O . PRO A 1 293 ? -14.008 -9.741 9.197 1.00 97.19 293 PRO A O 1
ATOM 2210 N N . LEU A 1 294 ? -13.677 -11.373 7.700 1.00 97.88 294 LEU A N 1
ATOM 2211 C CA . LEU A 1 294 ? -12.297 -11.646 8.126 1.00 97.88 294 LEU A CA 1
ATOM 2212 C C . LEU A 1 294 ? -11.422 -10.380 8.201 1.00 97.88 294 LEU A C 1
ATOM 2214 O O . LEU A 1 294 ? -10.666 -10.233 9.155 1.00 97.88 294 LEU A O 1
ATOM 2218 N N . LEU A 1 295 ? -11.549 -9.449 7.245 1.00 98.50 295 LEU A N 1
ATOM 2219 C CA . LEU A 1 295 ? -10.773 -8.198 7.267 1.00 98.50 295 LEU A CA 1
ATOM 2220 C C . LEU A 1 295 ? -11.098 -7.335 8.490 1.00 98.50 295 LEU A C 1
ATOM 2222 O O . LEU A 1 295 ? -10.204 -6.712 9.053 1.00 98.50 295 LEU A O 1
ATOM 2226 N N . VAL A 1 296 ? -12.359 -7.347 8.931 1.00 98.56 296 VAL A N 1
ATOM 2227 C CA . VAL A 1 296 ? -12.781 -6.670 10.160 1.00 98.56 296 VAL A CA 1
ATOM 2228 C C . VAL A 1 296 ? -12.138 -7.346 11.365 1.00 98.56 296 VAL A C 1
ATOM 2230 O O . VAL A 1 296 ? -11.526 -6.659 12.167 1.00 98.56 296 VAL A O 1
ATOM 2233 N N . ARG A 1 297 ? -12.174 -8.683 11.452 1.00 98.44 297 ARG A N 1
ATOM 2234 C CA . ARG A 1 297 ? -11.551 -9.429 12.563 1.00 98.44 297 ARG A CA 1
ATOM 2235 C C . ARG A 1 297 ? -10.053 -9.150 12.685 1.00 98.44 297 ARG A C 1
ATOM 2237 O O . ARG A 1 297 ? -9.555 -8.968 13.793 1.00 98.44 297 ARG A O 1
ATOM 2244 N N . ILE A 1 298 ? -9.344 -9.110 11.553 1.00 98.69 298 ILE A N 1
ATOM 2245 C CA . ILE A 1 298 ? -7.914 -8.774 11.505 1.00 98.69 298 ILE A CA 1
ATOM 2246 C C . ILE A 1 298 ? -7.692 -7.355 12.030 1.00 98.69 298 ILE A C 1
ATOM 2248 O O . ILE A 1 298 ? -6.864 -7.149 12.917 1.00 98.69 298 ILE A O 1
ATOM 2252 N N . LEU A 1 299 ? -8.458 -6.392 11.513 1.00 98.62 299 LEU A N 1
ATOM 2253 C CA . LEU A 1 299 ? -8.340 -4.997 11.911 1.00 98.62 299 LEU A CA 1
ATOM 2254 C C . LEU A 1 299 ? -8.672 -4.788 13.394 1.00 98.62 299 LEU A C 1
ATOM 2256 O O . LEU A 1 299 ? -7.935 -4.086 14.071 1.00 98.62 299 LEU A O 1
ATOM 2260 N N . THR A 1 300 ? -9.718 -5.428 13.917 1.00 98.25 300 THR A N 1
ATOM 2261 C CA . THR A 1 300 ? -10.088 -5.378 15.339 1.00 98.25 300 THR A CA 1
ATOM 2262 C C . THR A 1 300 ? -8.944 -5.840 16.232 1.00 98.25 300 THR A C 1
ATOM 2264 O O . THR A 1 300 ? -8.625 -5.179 17.217 1.00 98.25 300 THR A O 1
ATOM 2267 N N . VAL A 1 301 ? -8.294 -6.958 15.894 1.00 98.06 301 VAL A N 1
ATOM 2268 C CA . VAL A 1 301 ? -7.162 -7.466 16.680 1.00 98.06 301 VAL A CA 1
ATOM 2269 C C . VAL A 1 301 ? -5.976 -6.499 16.626 1.00 98.06 301 VAL A C 1
ATOM 2271 O O . VAL A 1 301 ? -5.410 -6.194 17.675 1.00 98.06 301 VAL A O 1
ATOM 2274 N N . ALA A 1 302 ? -5.639 -5.967 15.446 1.00 97.81 302 ALA A N 1
ATOM 2275 C CA . ALA A 1 302 ? -4.582 -4.963 15.294 1.00 97.81 302 ALA A CA 1
ATOM 2276 C C . ALA A 1 302 ? -4.883 -3.669 16.080 1.00 97.81 302 ALA A C 1
ATOM 2278 O O . ALA A 1 302 ? -4.011 -3.133 16.764 1.00 97.81 302 ALA A O 1
ATOM 2279 N N . ASP A 1 303 ? -6.131 -3.198 16.029 1.00 96.25 303 ASP A N 1
ATOM 2280 C CA . ASP A 1 303 ? -6.593 -1.981 16.696 1.00 96.25 303 ASP A CA 1
ATOM 2281 C C . ASP A 1 303 ? -6.535 -2.099 18.223 1.00 96.25 303 ASP A C 1
ATOM 2283 O O . ASP A 1 303 ? -6.022 -1.210 18.914 1.00 96.25 303 ASP A O 1
ATOM 2287 N N . VAL A 1 304 ? -7.023 -3.229 18.745 1.00 94.38 304 VAL A N 1
ATOM 2288 C CA . VAL A 1 304 ? -7.009 -3.561 20.173 1.00 94.38 304 VAL A CA 1
ATOM 2289 C C . VAL A 1 304 ? -5.578 -3.750 20.668 1.00 94.38 304 VAL A C 1
ATOM 2291 O O . VAL A 1 304 ? -5.240 -3.251 21.742 1.00 94.38 304 VAL A O 1
ATOM 2294 N N . PHE A 1 305 ? -4.725 -4.413 19.887 1.00 94.56 305 PHE A N 1
ATOM 2295 C CA . PHE A 1 305 ? -3.310 -4.571 20.204 1.00 94.56 305 PHE A CA 1
ATOM 2296 C C . PHE A 1 305 ? -2.607 -3.217 20.370 1.00 94.56 305 PHE A C 1
ATOM 2298 O O . PHE A 1 305 ? -2.080 -2.931 21.450 1.00 94.56 305 PHE A O 1
ATOM 2305 N N . ASP A 1 306 ? -2.662 -2.353 19.350 1.00 92.75 306 ASP A N 1
ATOM 2306 C CA . ASP A 1 306 ? -2.025 -1.032 19.400 1.00 92.75 306 ASP A CA 1
ATOM 2307 C C . ASP A 1 306 ? -2.612 -0.172 20.531 1.00 92.75 306 ASP A C 1
ATOM 2309 O O . ASP A 1 306 ? -1.881 0.483 21.277 1.00 92.75 306 ASP A O 1
ATOM 2313 N N . ALA A 1 307 ? -3.932 -0.246 20.738 1.00 89.06 307 ALA A N 1
ATOM 2314 C CA . ALA A 1 307 ? -4.617 0.438 21.828 1.00 89.06 307 ALA A CA 1
ATOM 2315 C C . ALA A 1 307 ? -4.155 0.002 23.223 1.00 89.06 307 ALA A C 1
ATOM 2317 O O . ALA A 1 307 ? -4.140 0.831 24.135 1.00 89.06 307 ALA A O 1
ATOM 2318 N N . MET A 1 308 ? -3.883 -1.288 23.432 1.00 90.00 308 MET A N 1
ATOM 2319 C CA . MET A 1 308 ? -3.447 -1.830 24.721 1.00 90.00 308 MET A CA 1
ATOM 2320 C C . MET A 1 308 ? -1.992 -1.482 25.010 1.00 90.00 308 MET A C 1
ATOM 2322 O O . MET A 1 308 ? -1.691 -1.109 26.146 1.00 90.00 308 MET A O 1
ATOM 2326 N N . ARG A 1 309 ? -1.141 -1.559 23.982 1.00 88.38 309 ARG A N 1
ATOM 2327 C CA . ARG A 1 309 ? 0.296 -1.290 24.051 1.00 88.38 309 ARG A CA 1
ATOM 2328 C C . ARG A 1 309 ? 0.631 0.199 24.198 1.00 88.38 309 ARG A C 1
ATOM 2330 O O . ARG A 1 309 ? 1.624 0.526 24.835 1.00 88.38 309 ARG A O 1
ATOM 2337 N N . SER A 1 310 ? -0.180 1.088 23.626 1.00 83.56 310 SER A N 1
ATOM 2338 C CA . SER A 1 310 ? 0.066 2.537 23.649 1.00 83.56 310 SER A CA 1
ATOM 2339 C C . SER A 1 310 ? -0.420 3.208 24.940 1.00 83.56 310 SER A C 1
ATOM 2341 O O . SER A 1 310 ? -1.445 2.819 25.512 1.00 83.56 310 SER A O 1
ATOM 2343 N N . ASP A 1 311 ? 0.275 4.271 25.353 1.00 79.94 311 ASP A N 1
ATOM 2344 C CA . ASP A 1 311 ? -0.156 5.150 26.444 1.00 79.94 311 ASP A CA 1
ATOM 2345 C C . ASP A 1 311 ? -1.455 5.893 26.100 1.00 79.94 311 ASP A C 1
ATOM 2347 O O . ASP A 1 311 ? -1.738 6.216 24.944 1.00 79.94 311 ASP A O 1
ATOM 2351 N N . ARG A 1 312 ? -2.259 6.193 27.123 1.00 77.06 312 ARG A N 1
ATOM 2352 C CA . ARG A 1 312 ? -3.494 6.980 27.014 1.00 77.06 312 ARG A CA 1
ATOM 2353 C C . ARG A 1 312 ? -3.587 7.995 28.147 1.00 77.06 312 ARG 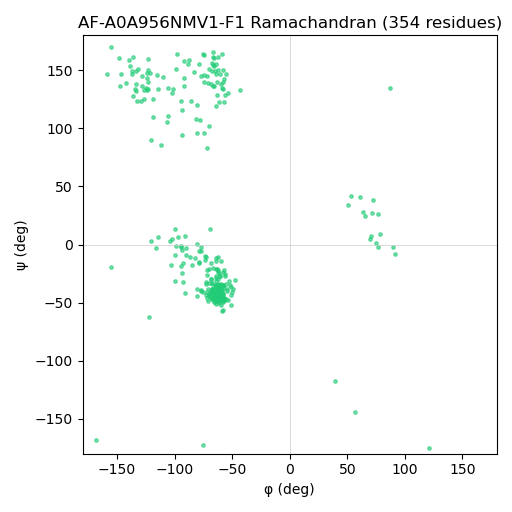A C 1
ATOM 2355 O O . ARG A 1 312 ? -3.025 7.787 29.218 1.00 77.06 312 ARG A O 1
ATOM 2362 N N . ALA A 1 313 ? -4.427 9.017 27.965 1.00 73.06 313 ALA A N 1
ATOM 2363 C CA . ALA A 1 313 ? -4.678 10.074 28.956 1.00 73.06 313 ALA A CA 1
ATOM 2364 C C . ALA A 1 313 ? -4.943 9.571 30.390 1.00 73.06 313 ALA A C 1
ATOM 2366 O O . ALA A 1 313 ? -4.646 10.262 31.359 1.00 73.06 313 ALA A O 1
ATOM 2367 N N . TYR A 1 314 ? -5.526 8.378 30.525 1.00 68.00 314 TYR A N 1
ATOM 2368 C CA . TYR A 1 314 ? -5.967 7.799 31.793 1.00 68.00 314 TYR A CA 1
ATOM 2369 C C . TYR A 1 314 ? -5.227 6.511 32.196 1.00 68.00 314 TYR A C 1
ATOM 2371 O O . TYR A 1 314 ? -5.536 5.965 33.255 1.00 68.00 314 TYR A O 1
ATOM 2379 N N . ARG A 1 315 ? -4.304 5.982 31.375 1.00 78.31 315 ARG A N 1
ATOM 2380 C CA . ARG A 1 315 ? -3.520 4.780 31.718 1.00 78.31 315 ARG A CA 1
ATOM 2381 C C . ARG A 1 315 ? -2.223 4.664 30.907 1.00 78.31 315 ARG A C 1
ATOM 2383 O O . ARG A 1 315 ? -2.245 4.996 29.723 1.00 78.31 315 ARG A O 1
ATOM 2390 N N . PRO A 1 316 ? -1.145 4.108 31.485 1.00 80.25 316 PRO A N 1
ATOM 2391 C CA . PRO A 1 316 ? -0.003 3.668 30.694 1.00 80.25 316 PRO A CA 1
ATOM 2392 C C . PRO A 1 316 ? -0.371 2.481 29.785 1.00 80.25 316 PRO A C 1
ATOM 2394 O O . PRO A 1 316 ? -1.376 1.781 30.003 1.00 80.25 316 PRO A O 1
ATOM 2397 N N . GLY A 1 317 ? 0.455 2.263 28.765 1.00 83.31 317 GLY A N 1
ATOM 2398 C CA . GLY A 1 317 ? 0.466 1.044 27.965 1.00 83.31 317 GLY A CA 1
ATOM 2399 C C . GLY A 1 317 ? 0.708 -0.200 28.824 1.00 83.31 317 GLY A C 1
ATOM 2400 O O . GLY A 1 317 ? 1.339 -0.134 29.880 1.00 83.31 317 GLY A O 1
ATOM 2401 N N . LEU A 1 318 ? 0.163 -1.340 28.396 1.00 86.06 318 LEU A N 1
ATOM 2402 C CA . LEU A 1 318 ? 0.431 -2.624 29.047 1.00 86.06 318 LEU A CA 1
ATOM 2403 C C . LEU A 1 318 ? 1.841 -3.113 28.705 1.00 86.06 318 LEU A C 1
ATOM 2405 O O . LEU A 1 318 ? 2.304 -2.927 27.578 1.00 86.06 318 LEU A O 1
ATOM 2409 N N . ASP A 1 319 ? 2.485 -3.793 29.655 1.00 88.88 319 ASP A N 1
ATOM 2410 C CA . ASP A 1 319 ? 3.672 -4.584 29.343 1.00 88.88 319 ASP A CA 1
ATOM 2411 C C . ASP A 1 319 ? 3.320 -5.769 28.423 1.00 88.88 319 ASP A C 1
ATOM 2413 O O . ASP A 1 319 ? 2.157 -6.170 28.279 1.00 88.88 319 ASP A O 1
ATOM 2417 N N . THR A 1 320 ? 4.343 -6.305 27.758 1.00 85.31 320 THR A N 1
ATOM 2418 C CA . THR A 1 320 ? 4.184 -7.359 26.753 1.00 85.31 320 THR A CA 1
ATOM 2419 C C . THR A 1 320 ? 3.517 -8.611 27.327 1.00 85.31 320 THR A C 1
ATOM 2421 O O . THR A 1 320 ? 2.629 -9.171 26.684 1.00 85.31 320 THR A O 1
ATOM 2424 N N . ASP A 1 321 ? 3.874 -9.026 28.544 1.00 88.50 321 ASP A N 1
ATOM 2425 C CA . ASP A 1 321 ? 3.350 -10.250 29.160 1.00 88.50 321 ASP A CA 1
ATOM 2426 C C . ASP A 1 321 ? 1.860 -10.119 29.508 1.00 88.50 321 ASP A C 1
ATOM 2428 O O . ASP A 1 321 ? 1.059 -11.013 29.211 1.00 88.50 321 ASP A O 1
ATOM 2432 N N . ALA A 1 322 ? 1.457 -8.982 30.079 1.00 90.19 322 ALA A N 1
ATOM 2433 C CA . ALA A 1 322 ? 0.064 -8.673 30.373 1.00 90.19 322 ALA A CA 1
ATOM 2434 C C . ALA A 1 322 ? -0.769 -8.596 29.089 1.00 90.19 322 ALA A C 1
ATOM 2436 O O . ALA A 1 322 ? -1.875 -9.143 29.025 1.00 90.19 322 ALA A O 1
ATOM 2437 N N . LEU A 1 323 ? -0.230 -7.962 28.047 1.00 89.56 323 LEU A N 1
ATOM 2438 C CA . LEU A 1 323 ? -0.875 -7.867 26.743 1.00 89.56 323 LEU A CA 1
ATOM 2439 C C . LEU A 1 323 ? -1.084 -9.257 26.118 1.00 89.56 323 LEU A C 1
ATOM 2441 O O . LEU A 1 323 ? -2.188 -9.563 25.659 1.00 89.56 323 LEU A O 1
ATOM 2445 N N . ILE A 1 324 ? -0.063 -10.121 26.151 1.00 91.62 324 ILE A N 1
ATOM 2446 C CA . ILE A 1 324 ? -0.152 -11.510 25.675 1.00 91.62 324 ILE A CA 1
ATOM 2447 C C . ILE A 1 324 ? -1.212 -12.276 26.473 1.00 91.62 324 ILE A C 1
ATOM 2449 O O . ILE A 1 324 ? -2.009 -13.014 25.889 1.00 91.62 324 ILE A O 1
ATOM 2453 N N . GLY A 1 325 ? -1.270 -12.082 27.793 1.00 93.38 325 GLY A N 1
ATOM 2454 C CA . GLY A 1 325 ? -2.293 -12.681 28.650 1.00 93.38 325 GLY A CA 1
ATOM 2455 C C . GLY A 1 325 ? -3.717 -12.288 28.239 1.00 93.38 325 GLY A C 1
ATOM 2456 O O . GLY A 1 325 ? -4.593 -13.151 28.122 1.00 93.38 325 GLY A O 1
ATOM 2457 N N . VAL A 1 326 ? -3.951 -11.004 27.944 1.00 92.81 326 VAL A N 1
ATOM 2458 C CA . VAL A 1 326 ? -5.260 -10.515 27.477 1.00 92.81 326 VAL A CA 1
ATOM 2459 C C . VAL A 1 326 ? -5.624 -11.124 26.121 1.00 92.81 326 VAL A C 1
ATOM 2461 O O . VAL A 1 326 ? -6.731 -11.638 25.965 1.00 92.81 326 VAL A O 1
ATOM 2464 N N . LEU A 1 327 ? -4.696 -11.135 25.162 1.00 94.12 327 LEU A N 1
ATOM 2465 C CA . LEU A 1 327 ? -4.936 -11.715 23.837 1.00 94.12 327 LEU A CA 1
ATOM 2466 C C . LEU A 1 327 ? -5.236 -13.217 23.908 1.00 94.12 327 LEU A C 1
ATOM 2468 O O . LEU A 1 327 ? -6.208 -13.674 23.310 1.00 94.12 327 LEU A O 1
ATOM 2472 N N . ARG A 1 328 ? -4.455 -13.980 24.686 1.00 95.25 328 ARG A N 1
ATOM 2473 C CA . ARG A 1 328 ? -4.666 -15.426 24.871 1.00 95.25 328 ARG A CA 1
ATOM 2474 C C . ARG A 1 328 ? -6.005 -15.728 25.535 1.00 95.25 328 ARG A C 1
ATOM 2476 O O . ARG A 1 328 ? -6.701 -16.630 25.084 1.00 95.25 328 ARG A O 1
ATOM 2483 N N . SER A 1 329 ? -6.390 -14.965 26.560 1.00 95.56 329 SER A N 1
ATOM 2484 C CA . SER A 1 329 ? -7.678 -15.163 27.244 1.00 95.56 329 SER A CA 1
ATOM 2485 C C . SER A 1 329 ? -8.892 -14.809 26.378 1.00 95.56 329 SER A C 1
ATOM 2487 O O . SER A 1 329 ? -9.946 -15.418 26.536 1.00 95.56 329 SER A O 1
ATOM 2489 N N . GLY A 1 330 ? -8.753 -13.855 25.449 1.00 94.38 330 GLY A N 1
ATOM 2490 C CA . GLY A 1 330 ? -9.800 -13.495 24.490 1.00 94.38 330 GLY A CA 1
ATOM 2491 C C . GLY A 1 330 ? -9.821 -14.338 23.208 1.00 94.38 330 GLY A C 1
ATOM 2492 O O . GLY A 1 330 ? -10.776 -14.228 22.435 1.00 94.38 330 GLY A O 1
ATOM 2493 N N . SER A 1 331 ? -8.795 -15.155 22.961 1.00 97.19 331 SER A N 1
ATOM 2494 C CA . SER A 1 331 ? -8.644 -15.949 21.736 1.00 97.19 331 SER A CA 1
ATOM 2495 C C . SER A 1 331 ? -9.764 -16.982 21.580 1.00 97.19 331 SER A C 1
ATOM 2497 O O . SER A 1 331 ? -10.054 -17.740 22.502 1.00 97.19 331 SER A O 1
ATOM 2499 N N . GLY A 1 332 ? -10.417 -17.002 20.415 1.00 94.25 332 GLY A N 1
ATOM 2500 C CA . GLY A 1 332 ? -11.526 -17.912 20.111 1.00 94.25 332 GLY A CA 1
ATOM 2501 C C . GLY A 1 332 ? -12.856 -17.559 20.786 1.00 94.25 332 GLY A C 1
ATOM 2502 O O . GLY A 1 332 ? -13.825 -18.287 20.608 1.00 94.25 332 GLY A O 1
ATOM 2503 N N . SER A 1 333 ? -12.908 -16.462 21.548 1.00 95.62 333 SER A N 1
ATOM 2504 C CA . SER A 1 333 ? -14.127 -15.946 22.184 1.00 95.62 333 SER A CA 1
ATOM 2505 C C . SER A 1 333 ? -14.411 -14.513 21.746 1.00 95.62 333 SER A C 1
ATOM 2507 O O . SER A 1 333 ? -15.405 -14.253 21.085 1.00 95.62 333 SER A O 1
ATOM 2509 N N . ARG A 1 334 ? -13.508 -13.575 22.046 1.00 96.00 334 ARG A N 1
ATOM 2510 C CA . ARG A 1 334 ? -13.631 -12.163 21.645 1.00 96.00 334 ARG A CA 1
ATOM 2511 C C . ARG A 1 334 ? -12.925 -11.886 20.324 1.00 96.00 334 ARG A C 1
ATOM 2513 O O . ARG A 1 334 ? -13.365 -11.033 19.558 1.00 96.00 334 ARG A O 1
ATOM 2520 N N . PHE A 1 335 ? -11.840 -12.614 20.065 1.00 97.62 335 PHE A N 1
ATOM 2521 C CA . PHE A 1 335 ? -10.947 -12.421 18.926 1.00 97.62 335 PHE A CA 1
ATOM 2522 C C . PHE A 1 335 ? -10.811 -13.705 18.106 1.00 97.62 335 PHE A C 1
ATOM 2524 O O . PHE A 1 335 ? -10.840 -14.803 18.663 1.00 97.62 335 PHE A O 1
ATOM 2531 N N . ASP A 1 336 ? -10.620 -13.581 16.789 1.00 97.56 336 ASP A N 1
ATOM 2532 C CA . ASP A 1 336 ? -10.388 -14.743 15.921 1.00 97.56 336 ASP A CA 1
ATOM 2533 C C . ASP A 1 336 ? -9.071 -15.417 16.314 1.00 97.56 336 ASP A C 1
ATOM 2535 O O . ASP A 1 336 ? -8.005 -14.799 16.258 1.00 97.56 336 ASP A O 1
ATOM 2539 N N . ALA A 1 337 ? -9.155 -16.684 16.726 1.00 97.56 337 ALA A N 1
ATOM 2540 C CA . ALA A 1 337 ? -8.017 -17.412 17.274 1.00 97.56 337 ALA A CA 1
ATOM 2541 C C . ALA A 1 337 ? -6.836 -17.483 16.298 1.00 97.56 337 ALA A C 1
ATOM 2543 O O . ALA A 1 337 ? -5.689 -17.371 16.721 1.00 97.56 337 ALA A O 1
ATOM 2544 N N . ARG A 1 338 ? -7.114 -17.583 14.990 1.00 97.69 338 ARG A N 1
ATOM 2545 C CA . ARG A 1 338 ? -6.078 -17.642 13.948 1.00 97.69 338 ARG A CA 1
ATOM 2546 C C . ARG A 1 338 ? -5.325 -16.323 13.838 1.00 97.69 338 ARG A C 1
ATOM 2548 O O . ARG A 1 338 ? -4.121 -16.312 13.619 1.00 97.69 338 ARG A O 1
ATOM 2555 N N . VAL A 1 339 ? -6.032 -15.202 13.987 1.00 98.25 339 VAL A N 1
ATOM 2556 C CA . VAL A 1 339 ? -5.421 -13.867 13.941 1.00 98.25 339 VAL A CA 1
ATOM 2557 C C . VAL A 1 339 ? -4.568 -13.639 15.187 1.00 98.25 339 VAL A C 1
ATOM 2559 O O . VAL A 1 339 ? -3.450 -13.142 15.076 1.00 98.25 339 VAL A O 1
ATOM 2562 N N . VAL A 1 340 ? -5.067 -14.034 16.363 1.00 98.19 340 VAL A N 1
ATOM 2563 C CA . VAL A 1 340 ? -4.315 -13.929 17.621 1.00 98.19 340 VAL A CA 1
ATOM 2564 C C . VAL A 1 340 ? -3.048 -14.779 17.581 1.00 98.19 340 VAL A C 1
ATOM 2566 O O . VAL A 1 340 ? -1.994 -14.295 17.971 1.00 98.19 340 VAL A O 1
ATOM 2569 N N . GLU A 1 341 ? -3.125 -16.016 17.091 1.00 98.12 341 GLU A N 1
ATOM 2570 C CA . GLU A 1 341 ? -1.962 -16.899 16.956 1.00 98.12 341 GLU A CA 1
ATOM 2571 C C . GLU A 1 341 ? -0.853 -16.254 16.114 1.00 98.12 341 GLU A C 1
ATOM 2573 O O . GLU A 1 341 ? 0.296 -16.187 16.548 1.00 98.12 341 GLU A O 1
ATOM 2578 N N . VAL A 1 342 ? -1.209 -15.695 14.954 1.00 98.25 342 VAL A N 1
ATOM 2579 C CA . VAL A 1 342 ? -0.257 -14.986 14.091 1.00 98.25 342 VAL A CA 1
ATOM 2580 C C . VAL A 1 342 ? 0.306 -13.739 14.775 1.00 98.25 342 VAL A C 1
ATOM 2582 O O . VAL A 1 342 ? 1.509 -13.498 14.694 1.00 98.25 342 VAL A O 1
ATOM 2585 N N . LEU A 1 343 ? -0.529 -12.953 15.463 1.00 97.69 343 LEU A N 1
ATOM 2586 C CA . LEU A 1 343 ? -0.069 -11.769 16.191 1.00 97.69 343 LEU A CA 1
ATOM 2587 C C . LEU A 1 343 ? 0.964 -12.135 17.262 1.00 97.69 343 LEU A C 1
ATOM 2589 O O . LEU A 1 343 ? 1.985 -11.465 17.383 1.00 97.69 343 LEU A O 1
ATOM 2593 N N . LEU A 1 344 ? 0.716 -13.203 18.020 1.00 96.81 344 LEU A N 1
ATOM 2594 C CA . LEU A 1 344 ? 1.642 -13.671 19.049 1.00 96.81 344 LEU A CA 1
ATOM 2595 C C . LEU A 1 344 ? 2.977 -14.118 18.445 1.00 96.81 344 LEU A C 1
ATOM 2597 O O . LEU A 1 344 ? 4.019 -13.737 18.969 1.00 96.81 344 LEU A O 1
ATOM 2601 N N . ALA A 1 345 ? 2.953 -14.836 17.319 1.00 96.81 345 ALA A N 1
ATOM 2602 C CA . ALA A 1 345 ? 4.175 -15.213 16.612 1.00 96.81 345 ALA A CA 1
ATOM 2603 C C . ALA A 1 345 ? 4.981 -13.981 16.158 1.00 96.81 345 ALA A C 1
ATOM 2605 O O . ALA A 1 345 ? 6.190 -13.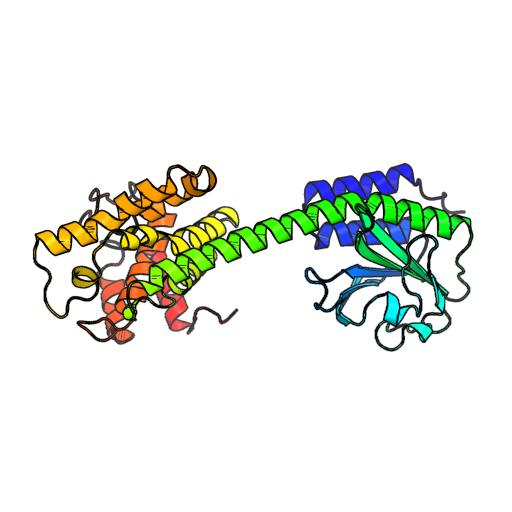930 16.356 1.00 96.81 345 ALA A O 1
ATOM 2606 N N . LEU A 1 346 ? 4.321 -12.949 15.619 1.00 96.00 346 LEU A N 1
ATOM 2607 C CA . LEU A 1 346 ? 4.989 -11.701 15.225 1.00 96.00 346 LEU A CA 1
ATOM 2608 C C . LEU A 1 346 ? 5.620 -10.965 16.416 1.00 96.00 346 LEU A C 1
ATOM 2610 O O . LEU A 1 346 ? 6.710 -10.413 16.286 1.00 96.00 346 LEU A O 1
ATOM 2614 N N . ILE A 1 347 ? 4.954 -10.969 17.575 1.00 93.62 347 ILE A N 1
ATOM 2615 C CA . ILE A 1 347 ? 5.498 -10.392 18.812 1.00 93.62 347 ILE A CA 1
ATOM 2616 C C . ILE A 1 347 ? 6.746 -11.163 19.261 1.00 93.62 347 ILE A C 1
ATOM 2618 O O . ILE A 1 347 ? 7.745 -10.545 19.621 1.00 93.62 347 ILE A O 1
ATOM 2622 N N . GLU A 1 348 ? 6.711 -12.497 19.222 1.00 92.94 348 GLU A N 1
ATOM 2623 C CA . GLU A 1 348 ? 7.850 -13.357 19.578 1.00 92.94 348 GLU A CA 1
ATOM 2624 C C . GLU A 1 348 ? 9.042 -13.171 18.626 1.00 92.94 348 GLU A C 1
ATOM 2626 O O . GLU A 1 348 ? 10.194 -13.195 19.057 1.00 92.94 348 GLU A O 1
ATOM 2631 N N . GLU A 1 349 ? 8.772 -12.923 17.344 1.00 94.06 349 GLU A N 1
ATOM 2632 C CA . GLU A 1 349 ? 9.781 -12.579 16.338 1.00 94.06 349 GLU A CA 1
ATOM 2633 C C . GLU A 1 349 ? 10.348 -11.154 16.504 1.00 94.06 349 GLU A C 1
ATOM 2635 O O . GLU A 1 349 ? 11.345 -10.814 15.866 1.00 94.06 349 GLU A O 1
ATOM 2640 N N . GLY A 1 350 ? 9.738 -10.318 17.352 1.00 91.69 350 GLY A N 1
ATOM 2641 C CA . GLY A 1 350 ? 10.131 -8.921 17.543 1.00 91.69 350 GLY A CA 1
ATOM 2642 C C . GLY A 1 350 ? 9.777 -8.017 16.361 1.00 91.69 350 GLY A C 1
ATOM 2643 O O . GLY A 1 350 ? 10.462 -7.021 16.133 1.00 91.69 350 GLY A O 1
ATOM 2644 N N . TRP A 1 351 ? 8.740 -8.363 15.593 1.00 93.81 351 TRP A N 1
ATOM 2645 C CA . TRP A 1 351 ? 8.305 -7.561 14.453 1.00 93.81 351 TRP A CA 1
ATOM 2646 C C . TRP A 1 351 ? 7.744 -6.207 14.904 1.00 93.81 351 TRP A C 1
ATOM 2648 O O . TRP A 1 351 ? 6.939 -6.129 15.834 1.00 93.81 351 TRP A O 1
ATOM 2658 N N . GLU A 1 352 ? 8.122 -5.140 14.199 1.00 88.81 352 GLU A N 1
ATOM 2659 C CA . GLU A 1 352 ? 7.618 -3.785 14.424 1.00 88.81 352 GLU A CA 1
ATOM 2660 C C . GLU A 1 352 ? 7.302 -3.080 13.094 1.00 88.81 352 GLU A C 1
ATOM 2662 O O . GLU A 1 352 ? 8.028 -3.263 12.108 1.00 88.81 352 GLU A O 1
ATOM 2667 N N . PRO A 1 353 ? 6.272 -2.210 13.048 1.00 84.69 353 PRO A N 1
ATOM 2668 C CA . PRO A 1 353 ? 6.000 -1.373 11.884 1.00 84.69 353 PRO A CA 1
ATOM 2669 C C . PRO A 1 353 ? 7.227 -0.552 11.458 1.00 84.69 353 PRO A C 1
ATOM 2671 O O . PRO A 1 353 ? 7.838 0.138 12.272 1.00 84.69 353 PRO A O 1
ATOM 2674 N N . GLY A 1 354 ? 7.565 -0.594 10.166 1.00 69.81 354 GLY A N 1
ATOM 2675 C CA . GLY A 1 354 ? 8.731 0.103 9.605 1.00 69.81 354 GLY A CA 1
ATOM 2676 C C . GLY A 1 354 ? 10.030 -0.713 9.601 1.00 69.81 354 GLY A C 1
ATOM 2677 O O . GLY A 1 354 ? 11.032 -0.229 9.081 1.00 69.81 354 GLY A O 1
ATOM 2678 N N . GLN A 1 355 ? 10.021 -1.943 10.127 1.00 45.94 355 GLN A N 1
ATOM 2679 C CA . GLN A 1 355 ? 11.062 -2.938 9.865 1.00 45.94 355 GLN A CA 1
ATOM 2680 C C . GLN A 1 355 ? 10.624 -3.830 8.693 1.00 45.94 355 GLN A C 1
ATOM 2682 O O . GLN A 1 355 ? 9.872 -4.787 8.878 1.00 45.94 355 GLN A O 1
ATOM 2687 N N . GLY A 1 356 ? 11.046 -3.487 7.473 1.00 33.34 356 GLY A N 1
ATOM 2688 C CA . GLY A 1 356 ? 10.727 -4.260 6.266 1.00 33.34 356 GLY A CA 1
ATOM 2689 C C . GLY A 1 356 ? 11.005 -3.516 4.979 1.00 33.34 356 GLY A C 1
ATOM 2690 O O . GLY A 1 356 ? 10.282 -2.526 4.731 1.00 33.34 356 GLY A O 1
#